Protein AF-A0A411MK39-F1 (afdb_monomer_lite)

Foldseek 3Di:
DCVVLPPVCCVVCNPDDDCVDPLVVLLPPADPQLLVQLVVVCVVVVVVPVDDDDSNVSNVSSLDDPQDDDLVVLLVCLLVVHDSDVLSVLLSVLLPSVCSPVDDPPPPVSSVSSSVSSVQLSVCSSVVHDSPDNDPPDPPDCVPPDPVVVVVVVVVVVVVVVCVVVVQDPDPVVNVVVVCVVVVHDDDD

Organism: NCBI:txid2518644

Radius of gyration: 29.55 Å; chains: 1; bounding box: 82×46×66 Å

Sequence (189 aa):
MAEMYGHRWTSNFGASADQDHAWAKILGGLTGQQLANGLQVLIDRAIEFEWPPVANVFRGLCLHVPGMPPPDQAWIEALTGKYSHEAVRVAAEATGTYELRSAKTTSKVLRQQFERNYAIVMRRAQNAQPLDGKIPTGIGHDSQKPALELAMEYAEWRQGQVMTAQNIPTDPKAARALLLAKMGIRRPA

pLDDT: mean 81.96, std 8.6, range [51.75, 92.38]

Secondary structure (DSSP, 8-state):
-HHHHTHHHHHHH-SS--TTSHHHHHHTT--HHHHHHHHHHHHHTTTT-SSPPPHHHHHHHHTPPTTPPPHHHHHHHHHHT--SSHHHHHHHHHH-HHHHHHS-TT-HHHHHHHHHHHHHHHHHHHTT--TTSPP--PPPPGGGS-HHHHHHHHHHHHHHHHHHHTT--SSHHHHHHHHHHHTT-----

Structure (mmCIF, N/CA/C/O backbone):
data_AF-A0A411MK39-F1
#
_entry.id   AF-A0A411MK39-F1
#
loop_
_atom_site.group_PDB
_atom_site.id
_atom_site.type_symbol
_atom_site.label_atom_id
_atom_site.label_alt_id
_atom_site.label_comp_id
_atom_site.label_asym_id
_atom_site.label_entity_id
_atom_site.label_seq_id
_atom_site.pdbx_PDB_ins_code
_atom_site.Cartn_x
_atom_site.Cartn_y
_atom_site.Cartn_z
_atom_site.occupancy
_atom_site.B_iso_or_equiv
_atom_site.auth_seq_id
_atom_site.auth_comp_id
_atom_site.auth_asym_id
_atom_site.auth_atom_id
_atom_site.pdbx_PDB_model_num
ATOM 1 N N . MET A 1 1 ? 10.375 -9.609 -24.988 1.00 70.88 1 MET A N 1
ATOM 2 C CA . MET A 1 1 ? 11.614 -10.246 -24.478 1.00 70.88 1 MET A CA 1
ATOM 3 C C . MET A 1 1 ? 12.351 -11.024 -25.562 1.00 70.88 1 MET A C 1
ATOM 5 O O . MET A 1 1 ? 13.476 -10.649 -25.850 1.00 70.88 1 MET A O 1
ATOM 9 N N . ALA A 1 2 ? 11.747 -12.030 -26.212 1.00 74.44 2 ALA A N 1
ATOM 10 C CA . ALA A 1 2 ? 12.400 -12.751 -27.319 1.00 74.44 2 ALA A CA 1
ATOM 11 C C . ALA A 1 2 ? 12.763 -11.833 -28.504 1.00 74.44 2 ALA A C 1
ATOM 13 O O . ALA A 1 2 ? 13.874 -11.907 -29.006 1.00 74.44 2 ALA A O 1
ATOM 14 N N . GLU A 1 3 ? 11.888 -10.895 -28.878 1.00 74.50 3 GLU A N 1
ATOM 15 C CA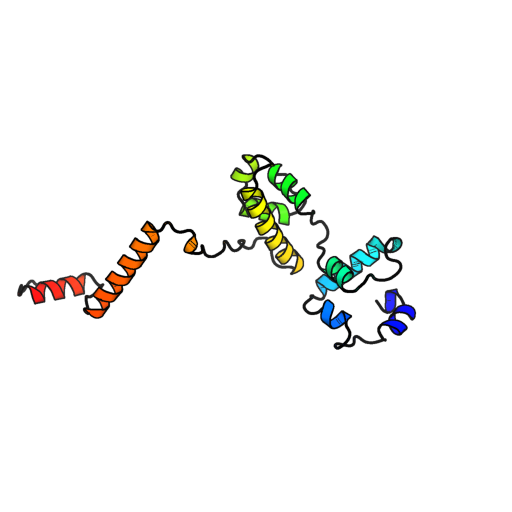 . GLU A 1 3 ? 12.206 -9.865 -29.887 1.00 74.50 3 GLU A CA 1
ATOM 16 C C . GLU A 1 3 ? 13.293 -8.878 -29.427 1.00 74.50 3 GLU A C 1
ATOM 18 O O . GLU A 1 3 ? 14.027 -8.341 -30.245 1.00 74.50 3 GLU A O 1
ATOM 23 N N . MET A 1 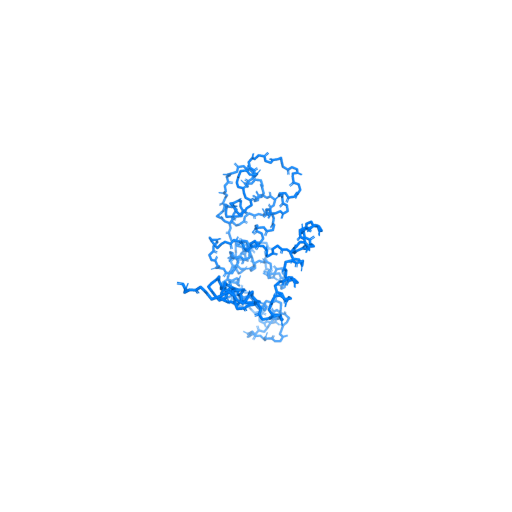4 ? 13.419 -8.656 -28.115 1.00 70.81 4 M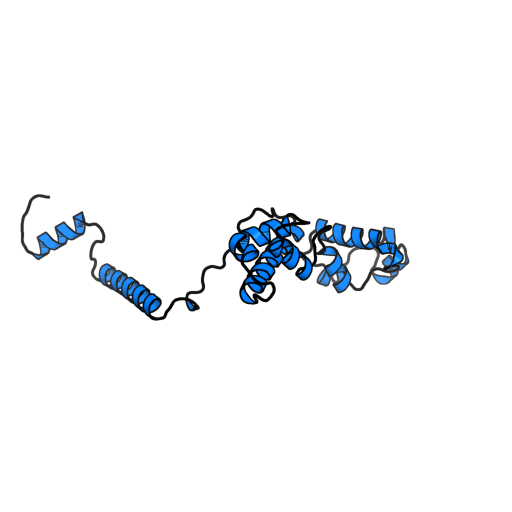ET A N 1
ATOM 24 C CA . MET A 1 4 ? 14.313 -7.648 -27.533 1.00 70.81 4 MET A CA 1
ATOM 25 C C . MET A 1 4 ? 15.740 -8.180 -27.328 1.00 70.81 4 MET A C 1
ATOM 27 O O . MET A 1 4 ? 16.706 -7.440 -27.459 1.00 70.81 4 MET A O 1
ATOM 31 N N . TYR A 1 5 ? 15.872 -9.474 -27.026 1.00 78.12 5 TYR A N 1
ATOM 32 C CA . TYR A 1 5 ? 17.141 -10.131 -26.685 1.00 78.12 5 TYR A CA 1
ATOM 33 C C . TYR A 1 5 ? 17.505 -11.288 -27.639 1.00 78.12 5 TYR A C 1
ATOM 35 O O . TYR A 1 5 ? 18.543 -11.937 -27.474 1.00 78.12 5 TYR A O 1
ATOM 43 N N . GLY A 1 6 ? 16.655 -11.565 -28.632 1.00 82.38 6 GLY A N 1
ATOM 44 C CA . GLY A 1 6 ? 16.881 -12.531 -29.704 1.00 82.38 6 GLY A CA 1
ATOM 45 C C . GLY A 1 6 ? 17.173 -13.953 -29.220 1.00 82.38 6 GLY A C 1
ATOM 46 O O . GLY A 1 6 ? 16.614 -14.444 -28.234 1.00 82.38 6 GLY A O 1
ATOM 47 N N . HIS A 1 7 ? 18.103 -14.611 -29.916 1.00 80.12 7 HIS A N 1
ATOM 48 C CA . HIS A 1 7 ? 18.484 -16.001 -29.655 1.00 80.12 7 HIS A CA 1
ATOM 49 C C . HIS A 1 7 ? 19.004 -16.244 -28.233 1.00 80.12 7 HIS A C 1
ATOM 51 O O . HIS A 1 7 ? 18.774 -17.312 -27.668 1.00 80.12 7 HIS A O 1
ATOM 57 N N . ARG A 1 8 ? 19.657 -15.252 -27.610 1.00 80.56 8 ARG A N 1
ATOM 58 C CA . ARG A 1 8 ? 20.173 -15.373 -26.237 1.00 80.56 8 ARG A CA 1
ATOM 59 C C . ARG A 1 8 ? 19.040 -15.594 -25.230 1.00 80.56 8 ARG A C 1
ATOM 61 O O . ARG A 1 8 ? 19.231 -16.292 -24.236 1.00 80.56 8 ARG A O 1
ATOM 68 N N . TRP A 1 9 ? 17.860 -15.024 -25.480 1.00 80.25 9 TRP A N 1
ATOM 69 C CA . TRP A 1 9 ? 16.675 -15.239 -24.647 1.00 80.25 9 TRP A CA 1
ATOM 70 C C . TRP A 1 9 ? 16.054 -16.607 -24.895 1.00 80.25 9 TRP A C 1
ATOM 72 O O . TRP A 1 9 ? 15.835 -17.356 -23.945 1.00 80.25 9 TRP A O 1
ATOM 82 N N . THR A 1 10 ? 15.828 -16.964 -26.161 1.00 81.88 10 THR A N 1
ATOM 83 C CA . THR A 1 10 ? 15.184 -18.239 -26.504 1.00 81.88 10 THR A CA 1
ATOM 84 C C . THR A 1 10 ? 16.010 -19.452 -26.079 1.00 81.88 10 THR A C 1
ATOM 86 O O . THR A 1 10 ? 15.431 -20.468 -25.717 1.00 81.88 10 THR A O 1
ATOM 89 N N . SER A 1 11 ? 17.343 -19.348 -26.053 1.00 81.31 11 SER A N 1
ATOM 90 C CA . SER A 1 11 ? 18.218 -20.425 -25.566 1.00 81.31 11 SER A CA 1
ATOM 91 C C . SER A 1 11 ? 18.170 -20.620 -24.047 1.00 81.31 11 SER A C 1
ATOM 93 O O . SER A 1 11 ? 18.377 -21.734 -23.582 1.00 81.31 11 SER A O 1
ATOM 95 N N . ASN A 1 12 ? 17.904 -19.564 -23.270 1.00 77.44 12 ASN A N 1
ATOM 96 C CA . ASN A 1 12 ? 17.862 -19.638 -21.803 1.00 77.44 12 ASN A CA 1
ATOM 97 C C . ASN A 1 12 ? 16.457 -19.922 -21.253 1.00 77.44 12 ASN A C 1
ATOM 99 O O . ASN A 1 12 ? 16.330 -20.542 -20.202 1.00 77.44 12 ASN A O 1
ATOM 103 N N . PHE A 1 13 ? 15.415 -19.444 -21.937 1.00 74.38 13 PHE A N 1
ATOM 104 C CA . PHE A 1 13 ? 14.035 -19.463 -21.435 1.00 74.38 13 PHE A CA 1
ATOM 105 C C . PHE A 1 13 ? 13.041 -20.164 -22.368 1.00 74.38 13 PHE A C 1
ATOM 107 O O . PHE A 1 13 ? 11.868 -20.280 -22.025 1.00 74.38 13 PHE A O 1
ATOM 114 N N . GLY A 1 14 ? 13.485 -20.622 -23.541 1.00 75.19 14 GLY A N 1
ATOM 115 C CA . GLY A 1 14 ? 12.622 -21.203 -24.567 1.00 75.19 14 GLY A CA 1
ATOM 116 C C . GLY A 1 14 ? 11.973 -20.165 -25.491 1.00 75.19 14 GLY A C 1
ATOM 117 O O . GLY A 1 14 ? 12.036 -18.953 -25.275 1.00 75.19 14 GLY A O 1
ATOM 118 N N . ALA A 1 15 ? 11.363 -20.658 -26.572 1.00 70.44 15 ALA A N 1
ATOM 119 C CA . ALA A 1 15 ? 10.686 -19.831 -27.576 1.00 70.44 15 ALA A CA 1
ATOM 120 C C . ALA A 1 15 ? 9.241 -19.460 -27.191 1.00 70.44 15 ALA A C 1
ATOM 122 O O . ALA A 1 15 ? 8.721 -18.449 -27.657 1.00 70.44 15 ALA A O 1
ATOM 123 N N . SER A 1 16 ? 8.601 -20.253 -26.329 1.00 70.62 16 SER A N 1
ATOM 124 C CA . SER A 1 16 ? 7.230 -20.052 -25.853 1.00 70.62 16 SER A CA 1
ATOM 125 C C . SER A 1 16 ? 7.187 -19.950 -24.332 1.00 70.62 16 SER A C 1
ATOM 127 O O . SER A 1 16 ? 8.020 -20.536 -23.645 1.00 70.62 16 SER A O 1
ATOM 129 N N . ALA A 1 17 ? 6.198 -19.228 -23.803 1.00 67.81 17 ALA A N 1
ATOM 130 C CA . ALA A 1 17 ? 5.994 -19.117 -22.365 1.00 67.81 17 ALA A CA 1
ATOM 131 C C . ALA A 1 17 ? 5.606 -20.480 -21.767 1.00 67.81 17 ALA A C 1
ATOM 133 O O . ALA A 1 17 ? 4.510 -20.979 -22.013 1.00 67.81 17 ALA A O 1
ATOM 134 N N . ASP A 1 18 ? 6.508 -21.061 -20.984 1.00 75.06 18 ASP A N 1
ATOM 135 C CA . ASP A 1 18 ? 6.252 -22.254 -20.182 1.00 75.06 18 ASP A CA 1
ATOM 136 C C . ASP A 1 18 ? 5.679 -21.846 -18.811 1.00 75.06 18 ASP A C 1
ATOM 138 O O . ASP A 1 18 ? 6.273 -21.034 -18.093 1.00 75.06 18 ASP A O 1
ATOM 142 N N . GLN A 1 19 ? 4.505 -22.382 -18.459 1.00 71.25 19 GLN A N 1
ATOM 143 C CA . GLN A 1 19 ? 3.817 -22.070 -17.201 1.00 71.25 19 GLN A CA 1
ATOM 144 C C . GLN A 1 19 ? 4.480 -22.718 -15.978 1.00 71.25 19 GLN A C 1
ATOM 146 O O . GLN A 1 19 ? 4.323 -22.211 -14.866 1.00 71.25 19 GLN A O 1
ATOM 151 N N . ASP A 1 20 ? 5.266 -23.779 -16.169 1.00 73.81 20 ASP A N 1
ATOM 152 C CA . ASP A 1 20 ? 5.991 -24.447 -15.084 1.00 73.81 20 ASP A CA 1
ATOM 153 C C . ASP A 1 20 ? 7.347 -23.792 -14.783 1.00 73.81 20 ASP A C 1
ATOM 155 O O . ASP A 1 20 ? 7.970 -24.054 -13.743 1.00 73.81 20 ASP A O 1
ATOM 159 N N . HIS A 1 21 ? 7.772 -22.869 -15.647 1.00 80.00 21 HIS A N 1
ATOM 160 C CA . HIS A 1 21 ? 9.027 -22.149 -15.527 1.00 80.00 21 HIS A CA 1
ATOM 161 C C . HIS A 1 21 ? 9.047 -21.206 -14.309 1.00 80.00 21 HIS A C 1
ATOM 163 O O . HIS A 1 21 ? 8.049 -20.582 -13.936 1.00 80.00 21 HIS A O 1
ATOM 169 N N . ALA A 1 22 ? 10.223 -21.027 -13.696 1.00 81.50 22 ALA A N 1
ATOM 170 C CA . ALA A 1 22 ? 10.389 -20.212 -12.486 1.00 81.50 22 ALA A CA 1
ATOM 171 C C . ALA A 1 22 ? 9.875 -18.767 -12.651 1.00 81.50 22 ALA A C 1
ATOM 173 O O . ALA A 1 22 ? 9.297 -18.197 -11.726 1.00 81.50 22 ALA A O 1
ATOM 174 N N . TRP A 1 23 ? 10.028 -18.186 -13.845 1.00 83.00 23 TRP A N 1
ATOM 175 C CA . TRP A 1 23 ? 9.505 -16.853 -14.165 1.00 83.00 23 TRP A CA 1
ATOM 176 C C . TRP A 1 23 ? 7.976 -16.792 -14.168 1.00 83.00 23 TRP A C 1
ATOM 178 O O . TRP A 1 23 ? 7.429 -15.802 -13.692 1.00 83.00 23 TRP A O 1
ATOM 188 N N . ALA A 1 24 ? 7.282 -17.830 -14.643 1.00 83.56 24 ALA A N 1
ATOM 189 C CA . ALA A 1 24 ? 5.820 -17.863 -14.637 1.00 83.56 24 ALA A CA 1
ATOM 190 C C . ALA A 1 24 ? 5.276 -17.887 -13.201 1.00 83.56 24 ALA A C 1
ATOM 192 O O . ALA A 1 24 ? 4.354 -17.143 -12.873 1.00 83.56 24 ALA A O 1
ATOM 193 N N . LYS A 1 25 ? 5.926 -18.643 -12.305 1.00 84.88 25 LYS A N 1
ATOM 194 C CA . LYS A 1 25 ? 5.598 -18.650 -10.869 1.00 84.88 25 LYS A CA 1
ATOM 195 C C . LYS A 1 25 ? 5.857 -17.293 -10.213 1.00 84.88 25 LYS A C 1
ATOM 197 O O . LYS A 1 25 ? 5.028 -16.813 -9.446 1.00 84.88 25 LYS A O 1
ATOM 202 N N . ILE A 1 26 ? 6.987 -16.657 -10.528 1.00 84.69 26 ILE A N 1
ATOM 203 C CA . ILE A 1 26 ? 7.376 -15.375 -9.922 1.00 84.69 26 ILE A CA 1
ATOM 204 C C . ILE A 1 26 ? 6.539 -14.216 -10.458 1.00 84.69 26 ILE A C 1
ATOM 206 O O . ILE A 1 26 ? 6.201 -13.329 -9.687 1.00 84.69 26 ILE A O 1
ATOM 210 N N . LEU A 1 27 ? 6.185 -14.198 -11.742 1.00 85.25 27 LEU A N 1
ATOM 211 C CA . LEU A 1 27 ? 5.374 -13.142 -12.362 1.00 85.25 27 LEU A CA 1
ATOM 212 C C . LEU A 1 27 ? 3.869 -13.426 -12.305 1.00 85.25 27 LEU A C 1
ATOM 214 O O . LEU A 1 27 ? 3.069 -12.582 -12.706 1.00 85.25 27 LEU A O 1
ATOM 218 N N . GLY A 1 28 ? 3.475 -14.575 -11.753 1.00 84.25 28 GLY A N 1
ATOM 219 C CA . GLY A 1 28 ? 2.084 -14.942 -11.541 1.00 84.25 28 GLY A CA 1
ATOM 220 C C . GLY A 1 28 ? 1.292 -13.847 -10.819 1.00 84.25 28 GLY A C 1
ATOM 221 O O . GLY A 1 28 ? 1.783 -13.193 -9.887 1.00 84.25 28 GLY A O 1
ATOM 222 N N . GLY A 1 29 ? 0.062 -13.629 -11.286 1.00 82.38 29 GLY A N 1
ATOM 223 C CA . GLY A 1 29 ? -0.867 -12.637 -10.741 1.00 82.38 29 GLY A CA 1
ATOM 224 C C . GLY A 1 29 ? -0.607 -11.186 -11.160 1.00 82.38 29 GLY A C 1
ATOM 225 O O . GLY A 1 29 ? -1.345 -10.313 -10.712 1.00 82.38 29 GLY A O 1
ATOM 226 N N . LEU A 1 30 ? 0.405 -10.911 -11.992 1.00 86.00 30 LEU A N 1
ATOM 227 C CA . LEU A 1 30 ? 0.574 -9.590 -12.599 1.00 86.00 30 LEU A CA 1
ATOM 228 C C . LEU A 1 30 ? -0.377 -9.400 -13.784 1.00 86.00 30 LEU A C 1
ATOM 230 O O . LEU A 1 30 ? -0.655 -10.335 -14.536 1.00 86.00 30 LEU A O 1
ATOM 234 N N . THR A 1 31 ? -0.846 -8.171 -13.975 1.00 84.81 31 THR A N 1
ATOM 235 C CA . THR A 1 31 ? -1.642 -7.801 -15.151 1.00 84.81 31 THR A CA 1
ATOM 236 C C . THR A 1 31 ? -0.741 -7.510 -16.353 1.00 84.81 31 THR A C 1
ATOM 238 O O . THR A 1 31 ? 0.438 -7.178 -16.208 1.00 84.81 31 THR A O 1
ATOM 241 N N . GLY A 1 32 ? -1.299 -7.571 -17.568 1.00 83.12 32 GLY A N 1
ATOM 242 C CA . GLY A 1 32 ? -0.560 -7.210 -18.786 1.00 83.12 32 GLY A CA 1
ATOM 243 C C . GLY A 1 32 ? 0.001 -5.782 -18.748 1.00 83.12 32 GLY A C 1
ATOM 244 O O . GLY A 1 32 ? 1.103 -5.540 -19.229 1.00 83.12 32 GLY A O 1
ATOM 245 N N . GLN A 1 33 ? -0.706 -4.853 -18.097 1.00 81.06 33 GLN A N 1
ATOM 246 C CA . GLN A 1 33 ? -0.252 -3.473 -17.921 1.00 81.06 33 GLN A CA 1
ATOM 247 C C . GLN A 1 33 ? 0.951 -3.368 -16.972 1.00 81.06 33 GLN A C 1
ATOM 249 O O . GLN A 1 33 ? 1.886 -2.627 -17.253 1.00 81.06 33 GLN A O 1
ATOM 254 N N . GLN A 1 34 ? 0.977 -4.147 -15.887 1.00 85.00 34 GLN A N 1
ATOM 255 C CA . GLN A 1 34 ? 2.132 -4.201 -14.982 1.00 85.00 34 GLN A CA 1
ATOM 256 C C . GLN A 1 34 ? 3.368 -4.760 -15.695 1.00 85.00 34 GLN A C 1
ATOM 258 O O . GLN A 1 34 ? 4.464 -4.220 -15.565 1.00 85.00 34 GLN A O 1
ATOM 263 N N . LEU A 1 35 ? 3.193 -5.800 -16.515 1.00 86.38 35 LEU A N 1
ATOM 264 C CA . LEU A 1 35 ? 4.278 -6.322 -17.348 1.00 86.38 35 LEU A CA 1
ATOM 265 C C . LEU A 1 35 ? 4.770 -5.273 -18.355 1.00 86.38 35 LEU A C 1
ATOM 267 O O . LEU A 1 35 ? 5.978 -5.110 -18.516 1.00 86.38 35 LEU A O 1
ATOM 271 N N . ALA A 1 36 ? 3.859 -4.526 -18.985 1.00 84.19 36 ALA A N 1
ATOM 272 C CA . ALA A 1 36 ? 4.215 -3.443 -19.897 1.00 84.19 36 ALA A CA 1
ATOM 273 C C . ALA A 1 36 ? 5.023 -2.337 -19.197 1.00 84.19 36 ALA A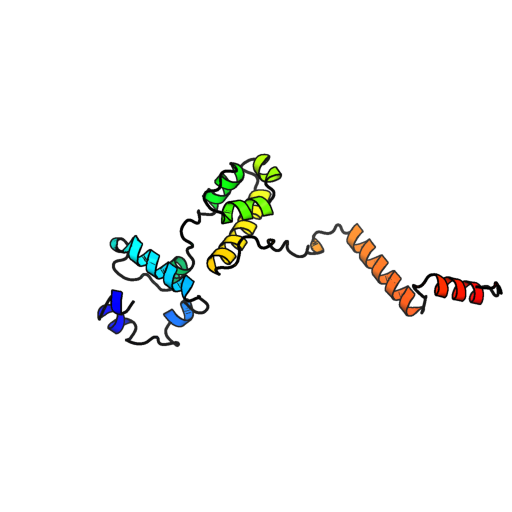 C 1
ATOM 275 O O . ALA A 1 36 ? 6.038 -1.908 -19.739 1.00 84.19 36 ALA A O 1
ATOM 276 N N . ASN A 1 37 ? 4.644 -1.936 -17.978 1.00 83.81 37 ASN A N 1
ATOM 277 C CA . ASN A 1 37 ? 5.403 -0.961 -17.187 1.00 83.81 37 ASN A CA 1
ATOM 278 C C . ASN A 1 37 ? 6.834 -1.446 -16.922 1.00 83.81 37 ASN A C 1
ATOM 280 O O . ASN A 1 37 ? 7.789 -0.705 -17.141 1.00 83.81 37 ASN A O 1
ATOM 284 N N . GLY A 1 38 ? 6.996 -2.705 -16.502 1.00 85.62 38 GLY A N 1
ATOM 285 C CA . GLY A 1 38 ? 8.317 -3.283 -16.247 1.00 85.62 38 GLY A CA 1
ATOM 286 C C . GLY A 1 38 ? 9.190 -3.337 -17.500 1.00 85.62 38 GLY A C 1
ATOM 287 O O . GLY A 1 38 ? 10.384 -3.051 -17.429 1.00 85.62 38 GLY A O 1
ATOM 288 N N . LEU A 1 39 ? 8.595 -3.654 -18.654 1.00 85.56 39 LEU A N 1
ATOM 289 C CA . LEU A 1 39 ? 9.285 -3.627 -19.945 1.00 85.56 39 LEU A CA 1
ATOM 290 C C . LEU A 1 39 ? 9.693 -2.207 -20.354 1.00 85.56 39 LEU A C 1
ATOM 292 O O . LEU A 1 39 ? 10.816 -2.027 -20.809 1.00 85.56 39 LEU A O 1
ATOM 296 N N . GLN A 1 40 ? 8.832 -1.204 -20.156 1.00 83.88 40 GLN A N 1
ATOM 297 C CA . GLN A 1 40 ? 9.179 0.196 -20.428 1.00 83.88 40 GLN A CA 1
ATOM 298 C C . GLN A 1 40 ? 10.349 0.666 -19.564 1.00 83.88 40 GLN A C 1
ATOM 300 O O . GLN A 1 40 ? 11.293 1.246 -20.083 1.00 83.88 40 GLN A O 1
ATOM 305 N N . VAL A 1 41 ? 10.375 0.308 -18.277 1.00 84.19 41 VAL A N 1
ATOM 306 C CA . VAL A 1 41 ? 11.514 0.643 -17.409 1.00 84.19 41 VAL A CA 1
ATOM 307 C C . VAL A 1 41 ? 12.817 -0.012 -17.889 1.00 84.19 41 VAL A C 1
ATOM 309 O O . VAL A 1 41 ? 13.874 0.608 -17.793 1.00 84.19 41 VAL A O 1
ATOM 312 N N . LEU A 1 42 ? 12.767 -1.238 -18.427 1.00 85.06 42 LEU A N 1
ATOM 313 C CA . LEU A 1 42 ? 13.945 -1.867 -19.040 1.00 85.06 42 LEU A CA 1
ATOM 314 C C . LEU A 1 42 ? 14.403 -1.143 -20.312 1.00 85.06 42 LEU A C 1
ATOM 316 O O . LEU A 1 42 ? 15.603 -1.082 -20.558 1.00 85.06 42 LEU A O 1
ATOM 320 N N . ILE A 1 43 ? 13.475 -0.598 -21.103 1.00 83.06 43 ILE A N 1
ATOM 321 C CA . ILE A 1 43 ? 13.793 0.210 -22.290 1.00 83.06 43 ILE A CA 1
ATOM 322 C C . ILE A 1 43 ? 14.443 1.532 -21.864 1.00 83.06 43 ILE A C 1
ATOM 324 O O . ILE A 1 43 ? 15.532 1.858 -22.333 1.00 83.06 43 ILE A O 1
ATOM 328 N N . ASP A 1 44 ? 13.824 2.256 -20.931 1.00 82.69 44 ASP A N 1
ATOM 329 C CA . ASP A 1 44 ? 14.308 3.556 -20.450 1.00 82.69 44 ASP A CA 1
ATOM 330 C C . ASP A 1 44 ? 15.686 3.446 -19.784 1.00 82.69 44 ASP A C 1
ATOM 332 O O . ASP A 1 44 ? 16.510 4.356 -19.865 1.00 82.69 44 ASP A O 1
ATOM 336 N N . ARG A 1 45 ? 15.951 2.305 -19.139 1.00 83.12 45 ARG A N 1
ATOM 337 C CA . ARG A 1 45 ? 17.220 1.990 -18.473 1.00 83.12 45 ARG A CA 1
ATOM 338 C C . ARG A 1 45 ? 18.047 0.964 -19.241 1.00 83.12 45 ARG A C 1
ATOM 340 O O . ARG A 1 45 ? 18.820 0.224 -18.635 1.00 83.12 45 ARG A O 1
ATOM 347 N N . ALA A 1 46 ? 17.927 0.925 -20.568 1.00 75.75 46 ALA A N 1
ATOM 348 C CA . ALA A 1 46 ? 18.642 -0.039 -21.407 1.00 75.75 46 ALA A CA 1
ATOM 349 C C . ALA A 1 46 ? 20.175 0.015 -21.238 1.00 75.75 46 ALA A C 1
ATOM 351 O O . ALA A 1 46 ? 20.845 -0.997 -21.416 1.00 75.75 46 ALA A O 1
ATOM 352 N N . ILE A 1 47 ? 20.729 1.171 -20.850 1.00 75.50 47 ILE A N 1
ATOM 353 C CA . ILE A 1 47 ? 22.165 1.337 -20.562 1.00 75.50 47 ILE A CA 1
ATOM 354 C C . ILE A 1 47 ? 22.568 0.616 -19.261 1.00 75.50 47 ILE A C 1
ATOM 356 O O . ILE A 1 47 ? 23.679 0.105 -19.160 1.00 75.50 47 ILE A O 1
ATOM 360 N N . GLU A 1 48 ? 21.676 0.557 -18.269 1.00 77.38 48 GLU A N 1
ATOM 361 C CA . GLU A 1 48 ? 21.920 -0.116 -16.985 1.00 77.38 48 GLU A CA 1
ATOM 362 C C . GLU A 1 48 ? 21.667 -1.629 -17.069 1.00 77.38 48 GLU A C 1
ATOM 364 O O . GLU A 1 48 ? 22.308 -2.408 -16.362 1.00 77.38 48 GLU A O 1
ATOM 369 N N . PHE A 1 49 ? 20.742 -2.057 -17.935 1.00 72.12 49 PHE A N 1
ATOM 370 C CA . PHE A 1 49 ? 20.311 -3.450 -18.059 1.00 72.12 49 PHE A CA 1
ATOM 371 C C . PHE A 1 49 ? 20.570 -4.013 -19.461 1.00 72.12 49 PHE A C 1
ATOM 373 O O . PHE A 1 49 ? 19.647 -4.205 -20.253 1.00 72.12 49 PHE A O 1
ATOM 380 N N . GLU A 1 50 ? 21.827 -4.371 -19.739 1.00 73.81 50 GLU A N 1
ATOM 381 C CA . GLU A 1 50 ? 22.208 -5.103 -20.961 1.00 73.81 50 GLU A CA 1
ATOM 382 C C . GLU A 1 50 ? 21.508 -6.479 -21.054 1.00 73.81 50 GLU A C 1
ATOM 384 O O . GLU A 1 50 ? 21.193 -6.980 -22.134 1.00 73.81 50 GLU A O 1
ATOM 389 N N . TRP A 1 51 ? 21.230 -7.092 -19.901 1.00 77.88 51 TRP A N 1
ATOM 390 C CA . TRP A 1 51 ? 20.501 -8.351 -19.765 1.00 77.88 51 TRP A CA 1
ATOM 391 C C . TRP A 1 51 ? 19.361 -8.175 -18.757 1.00 77.88 51 TRP A C 1
ATOM 393 O O . TRP A 1 51 ? 19.545 -7.469 -17.759 1.00 77.88 51 TRP A O 1
ATOM 403 N N . PRO A 1 52 ? 18.190 -8.805 -18.969 1.00 78.62 52 PRO A N 1
ATOM 404 C CA . PRO A 1 52 ? 17.084 -8.673 -18.045 1.00 78.62 52 PRO A CA 1
ATOM 405 C C . PRO A 1 52 ? 17.502 -9.174 -16.661 1.00 78.62 52 PRO A C 1
ATOM 407 O O . PRO A 1 52 ? 18.155 -10.220 -16.540 1.00 78.62 52 PRO A O 1
ATOM 410 N N . PRO A 1 53 ? 17.138 -8.433 -15.604 1.00 85.19 53 PRO A N 1
ATOM 411 C CA . PRO A 1 53 ? 17.506 -8.799 -14.254 1.00 85.19 53 PRO A CA 1
ATOM 412 C C . PRO A 1 53 ? 16.780 -10.082 -13.835 1.00 85.19 53 PRO A C 1
ATOM 414 O O . PRO A 1 53 ? 15.847 -10.558 -14.486 1.00 85.19 53 PRO A O 1
ATOM 417 N N . VAL A 1 54 ? 17.194 -10.638 -12.699 1.00 86.44 54 VAL A N 1
ATOM 418 C CA . VAL A 1 54 ? 16.519 -11.782 -12.076 1.00 86.44 54 VAL A CA 1
ATOM 419 C C . VAL A 1 54 ? 15.015 -11.516 -11.887 1.00 86.44 54 VAL A C 1
ATOM 421 O O . VAL A 1 54 ? 14.591 -10.385 -11.639 1.00 86.44 54 VAL A O 1
ATOM 424 N N . ALA A 1 55 ? 14.192 -12.562 -11.999 1.00 85.00 55 ALA A N 1
ATOM 425 C CA . ALA A 1 55 ? 12.732 -12.443 -12.098 1.00 85.00 55 ALA A CA 1
ATOM 426 C C . ALA A 1 55 ? 12.072 -11.650 -10.951 1.00 85.00 55 ALA A C 1
ATOM 428 O O . ALA A 1 55 ? 11.091 -10.943 -11.166 1.00 85.00 55 ALA A O 1
ATOM 429 N N . ASN A 1 56 ? 12.605 -11.742 -9.730 1.00 85.81 56 ASN A N 1
ATOM 430 C CA . ASN A 1 56 ? 12.136 -10.985 -8.564 1.00 85.81 56 ASN A CA 1
ATOM 431 C C . ASN A 1 56 ? 12.411 -9.478 -8.693 1.00 85.81 56 ASN A C 1
ATOM 433 O O . ASN A 1 56 ? 11.555 -8.667 -8.343 1.00 85.81 56 ASN A O 1
ATOM 437 N N . VAL A 1 57 ? 13.574 -9.104 -9.226 1.00 87.38 57 VAL A N 1
ATOM 438 C CA . VAL A 1 57 ? 13.912 -7.704 -9.508 1.00 87.38 57 VAL A CA 1
ATOM 439 C C . VAL A 1 57 ? 13.032 -7.185 -10.642 1.00 87.38 57 VAL A C 1
ATOM 441 O O . VAL A 1 57 ? 12.441 -6.117 -10.507 1.00 87.38 57 VAL A O 1
ATOM 444 N N . PHE A 1 58 ? 12.841 -7.974 -11.705 1.00 88.62 58 PHE A N 1
ATOM 445 C CA . PHE A 1 58 ? 11.936 -7.607 -12.797 1.00 88.62 58 PHE A CA 1
ATOM 446 C C . PHE A 1 58 ? 10.481 -7.436 -12.327 1.00 88.62 58 PHE A C 1
ATOM 448 O O . PHE A 1 58 ? 9.820 -6.472 -12.713 1.00 88.62 58 PHE A O 1
ATOM 455 N N . ARG A 1 59 ? 9.991 -8.297 -11.423 1.00 87.81 59 ARG A N 1
ATOM 456 C CA . ARG A 1 59 ? 8.676 -8.120 -10.781 1.00 87.81 59 ARG A CA 1
ATOM 457 C C . ARG A 1 59 ? 8.569 -6.771 -10.065 1.00 87.81 59 ARG A C 1
ATOM 459 O O . ARG A 1 59 ? 7.525 -6.132 -10.141 1.00 87.81 59 ARG A O 1
ATOM 466 N N . GLY A 1 60 ? 9.634 -6.332 -9.395 1.00 86.12 60 GLY A N 1
ATOM 467 C CA . GLY A 1 60 ? 9.698 -5.008 -8.773 1.00 86.12 60 GLY A CA 1
ATOM 468 C C . GLY A 1 60 ? 9.531 -3.873 -9.787 1.00 86.12 60 GLY A C 1
ATOM 469 O O . GLY A 1 60 ? 8.765 -2.946 -9.536 1.00 86.12 60 GLY A O 1
ATOM 470 N N . LEU A 1 61 ? 10.170 -3.988 -10.956 1.00 85.69 61 LEU A N 1
ATOM 471 C CA . LEU A 1 61 ? 10.021 -3.023 -12.053 1.00 85.69 61 LEU A CA 1
ATOM 472 C C . LEU A 1 61 ? 8.593 -3.011 -12.616 1.00 85.69 61 LEU A C 1
ATOM 474 O O . LEU A 1 61 ? 8.054 -1.946 -12.891 1.00 85.69 61 LEU A O 1
ATOM 478 N N . CYS A 1 62 ? 7.948 -4.175 -12.723 1.00 87.38 62 CYS A N 1
ATOM 479 C CA . CYS A 1 62 ? 6.561 -4.286 -13.194 1.00 87.38 62 CYS A CA 1
ATOM 480 C C . CYS A 1 62 ? 5.550 -3.584 -12.272 1.00 87.38 62 CYS A C 1
ATOM 482 O O . CYS A 1 62 ? 4.504 -3.113 -12.712 1.00 87.38 62 CYS A O 1
ATOM 484 N N . LEU A 1 63 ? 5.854 -3.524 -10.975 1.00 84.06 63 LEU A N 1
ATOM 485 C CA . LEU A 1 63 ? 5.029 -2.855 -9.970 1.00 84.06 63 LEU A CA 1
ATOM 486 C C . LEU A 1 63 ? 5.370 -1.365 -9.822 1.00 84.06 63 LEU A C 1
ATOM 488 O O . LEU A 1 63 ? 4.753 -0.670 -9.012 1.00 84.06 63 LEU A O 1
ATOM 492 N N . HIS A 1 64 ? 6.340 -0.847 -10.573 1.00 81.56 64 HIS A N 1
ATOM 493 C CA . HIS A 1 64 ? 6.624 0.578 -10.576 1.00 81.56 64 HIS A CA 1
ATOM 494 C C . HIS A 1 64 ? 5.523 1.334 -11.331 1.00 81.56 64 HIS A C 1
ATOM 496 O O . HIS A 1 64 ? 5.116 0.947 -12.427 1.00 81.56 64 HIS A O 1
ATOM 502 N N . VAL A 1 65 ? 5.036 2.421 -10.730 1.00 77.62 65 VAL A N 1
ATOM 503 C CA . VAL A 1 65 ? 4.108 3.354 -11.375 1.00 77.62 65 VAL A CA 1
ATOM 504 C C . VAL A 1 65 ? 4.914 4.594 -11.761 1.00 77.62 65 VAL A C 1
ATOM 506 O O . VAL A 1 65 ? 5.476 5.230 -10.863 1.00 77.62 65 VAL A O 1
ATOM 509 N N . PRO A 1 66 ? 5.000 4.940 -13.058 1.00 74.31 66 PRO A N 1
ATOM 510 C CA . PRO A 1 66 ? 5.732 6.118 -13.506 1.00 74.31 66 PRO A CA 1
ATOM 511 C C . PRO A 1 66 ? 5.278 7.388 -12.777 1.00 74.31 66 PRO A C 1
ATOM 513 O O . PRO A 1 66 ? 4.083 7.616 -12.604 1.00 74.31 66 PRO A O 1
ATOM 516 N N . GLY A 1 67 ? 6.233 8.215 -12.344 1.00 78.62 67 GLY A N 1
ATOM 517 C CA . GLY A 1 67 ? 5.954 9.490 -11.670 1.00 78.62 67 GLY A CA 1
ATOM 518 C C . GLY A 1 67 ? 5.555 9.382 -10.194 1.00 78.62 67 GLY A C 1
ATOM 519 O O . GLY A 1 67 ? 5.311 10.406 -9.561 1.00 78.62 67 GLY A O 1
ATOM 520 N N . MET A 1 68 ? 5.509 8.176 -9.620 1.00 83.88 68 MET A N 1
ATOM 521 C CA . MET A 1 68 ? 5.204 7.992 -8.203 1.00 83.88 68 MET A CA 1
ATOM 522 C C . MET A 1 68 ? 6.459 8.192 -7.331 1.00 83.88 68 MET A C 1
ATOM 524 O O . MET A 1 68 ? 7.440 7.463 -7.509 1.00 83.88 68 MET A O 1
ATOM 528 N N . PRO A 1 69 ? 6.449 9.133 -6.366 1.00 87.88 69 PRO A N 1
ATOM 529 C CA . PRO A 1 69 ? 7.607 9.379 -5.511 1.00 87.88 69 PRO A CA 1
ATOM 530 C C . PRO A 1 69 ? 7.829 8.255 -4.480 1.00 87.88 69 PRO A C 1
ATOM 532 O O . PRO A 1 69 ? 6.888 7.550 -4.095 1.00 87.88 69 PRO A O 1
ATOM 535 N N . PRO A 1 70 ? 9.064 8.078 -3.977 1.00 87.25 70 PRO A N 1
ATOM 536 C CA . PRO A 1 70 ? 9.332 7.163 -2.872 1.00 87.25 70 PRO A CA 1
ATOM 537 C C . PRO A 1 70 ? 8.632 7.627 -1.576 1.00 87.25 70 PRO A C 1
ATOM 539 O O . PRO A 1 70 ? 8.383 8.824 -1.418 1.00 87.25 70 PRO A O 1
ATOM 542 N N . PRO A 1 71 ? 8.339 6.719 -0.620 1.00 87.75 71 PRO A N 1
ATOM 543 C CA . PRO A 1 71 ? 7.566 7.043 0.586 1.00 87.75 71 PRO A CA 1
ATOM 544 C C . PRO A 1 71 ? 8.126 8.210 1.411 1.00 87.75 71 PRO A C 1
ATOM 546 O O . PRO A 1 71 ? 7.358 9.045 1.883 1.00 87.75 71 PRO A O 1
ATOM 549 N N . ASP A 1 72 ? 9.452 8.308 1.542 1.00 88.75 72 ASP A N 1
ATOM 550 C CA . ASP A 1 72 ? 10.096 9.398 2.285 1.00 88.75 72 ASP A CA 1
ATOM 551 C C . ASP A 1 72 ? 9.889 10.761 1.612 1.00 88.75 72 ASP A C 1
ATOM 553 O O . ASP A 1 72 ? 9.610 11.753 2.284 1.00 88.75 72 ASP A O 1
ATOM 557 N N . GLN A 1 73 ? 9.970 10.814 0.280 1.00 89.38 73 GLN A N 1
ATOM 558 C CA . GLN A 1 73 ? 9.701 12.039 -0.469 1.00 89.38 73 GLN A CA 1
ATOM 559 C C . GLN A 1 73 ? 8.209 12.389 -0.424 1.00 89.38 73 GLN A C 1
ATOM 561 O O . GLN A 1 73 ? 7.860 13.540 -0.168 1.00 89.38 73 GLN A O 1
ATOM 566 N N . ALA A 1 74 ? 7.330 11.397 -0.593 1.00 91.50 74 ALA A N 1
ATOM 567 C CA . ALA A 1 74 ? 5.884 11.572 -0.492 1.00 91.50 74 ALA A CA 1
ATOM 568 C C . ALA A 1 74 ? 5.469 12.134 0.881 1.00 91.50 74 ALA A C 1
ATOM 570 O O . ALA A 1 74 ? 4.585 12.983 0.959 1.00 91.50 74 ALA A O 1
ATOM 571 N N . TRP A 1 75 ? 6.136 11.707 1.959 1.00 90.62 75 TRP A N 1
ATOM 572 C CA . TRP A 1 75 ? 5.916 12.232 3.309 1.00 90.62 75 TRP A CA 1
ATOM 573 C C . TRP A 1 75 ? 6.277 13.718 3.421 1.00 90.62 75 TRP A C 1
ATOM 575 O O . TRP A 1 75 ? 5.499 14.509 3.954 1.00 90.62 75 TRP A O 1
ATOM 585 N N . ILE A 1 76 ? 7.428 14.123 2.883 1.00 90.31 76 ILE A N 1
ATOM 586 C CA . ILE A 1 76 ? 7.858 15.530 2.884 1.00 90.31 76 ILE A CA 1
ATOM 587 C C . ILE A 1 76 ? 6.890 16.393 2.060 1.00 90.31 76 ILE A C 1
ATOM 589 O O . ILE A 1 76 ? 6.494 17.478 2.495 1.00 90.31 76 ILE A O 1
ATOM 593 N N . GLU A 1 77 ? 6.472 15.906 0.893 1.00 91.19 77 GLU A N 1
ATOM 594 C CA . GLU A 1 77 ? 5.477 16.560 0.036 1.00 91.19 77 GLU A CA 1
ATOM 595 C C . GLU A 1 77 ? 4.128 16.727 0.747 1.00 91.19 77 GLU A C 1
ATOM 597 O O . GLU A 1 77 ? 3.528 17.804 0.688 1.00 91.19 77 GLU A O 1
ATOM 602 N N . ALA A 1 78 ? 3.696 15.704 1.491 1.00 90.75 78 ALA A N 1
ATOM 603 C CA . ALA A 1 78 ? 2.475 15.735 2.288 1.00 90.75 78 ALA A CA 1
ATOM 604 C C . ALA A 1 78 ? 2.525 16.766 3.424 1.00 90.75 78 ALA A C 1
ATOM 606 O O . ALA A 1 78 ? 1.555 17.497 3.621 1.00 90.75 78 ALA A O 1
ATOM 607 N N . LEU A 1 79 ? 3.658 16.885 4.124 1.00 89.12 79 LEU A N 1
ATOM 608 C CA . LEU A 1 79 ? 3.867 17.920 5.146 1.00 89.12 79 LEU A CA 1
ATOM 609 C C . LEU A 1 79 ? 3.883 19.333 4.543 1.00 89.12 79 LEU A C 1
ATOM 611 O O . LEU A 1 79 ? 3.358 20.277 5.130 1.00 89.12 79 LEU A O 1
ATOM 615 N N . THR A 1 80 ? 4.476 19.477 3.357 1.00 87.94 80 THR A N 1
ATOM 616 C CA . THR A 1 80 ? 4.615 20.770 2.668 1.00 87.94 80 THR A CA 1
ATOM 617 C C . THR A 1 80 ? 3.313 21.199 1.976 1.00 87.94 80 THR A C 1
ATOM 619 O O . THR A 1 80 ? 3.131 22.376 1.666 1.00 87.94 80 THR A O 1
ATOM 622 N N . GLY A 1 81 ? 2.403 20.256 1.712 1.00 86.38 81 GLY A N 1
ATOM 623 C CA . GLY A 1 81 ? 1.165 20.485 0.964 1.00 86.38 81 GLY A CA 1
ATOM 624 C C . GLY A 1 81 ? 1.385 20.728 -0.534 1.00 86.38 81 GLY A C 1
ATOM 625 O O . GLY A 1 81 ? 0.513 21.289 -1.197 1.00 86.38 81 GLY A O 1
ATOM 626 N N . LYS A 1 82 ? 2.551 20.344 -1.070 1.00 89.19 82 LYS A N 1
ATOM 627 C CA . LYS A 1 82 ? 2.891 20.433 -2.497 1.00 89.19 82 LYS A CA 1
ATOM 628 C C . LYS A 1 82 ? 3.051 19.022 -3.040 1.00 89.19 82 LYS A C 1
ATOM 630 O O . LYS A 1 82 ? 4.025 18.358 -2.711 1.00 89.19 82 LYS A O 1
ATOM 635 N N . TYR A 1 83 ? 2.099 18.584 -3.854 1.00 89.81 83 TYR A N 1
ATOM 636 C CA . TYR A 1 83 ? 2.029 17.204 -4.326 1.00 89.81 83 TYR A CA 1
ATOM 637 C C . TYR A 1 83 ? 2.595 17.081 -5.742 1.00 89.81 83 TYR A C 1
ATOM 639 O O . TYR A 1 83 ? 2.105 17.745 -6.654 1.00 89.81 83 TYR A O 1
ATOM 647 N N . SER A 1 84 ? 3.595 16.219 -5.932 1.00 87.38 84 SER A N 1
ATOM 648 C CA . SER A 1 84 ? 4.117 15.873 -7.263 1.00 87.38 84 SER A CA 1
ATOM 649 C C . SER A 1 84 ? 3.204 14.906 -8.020 1.00 87.38 84 SER A C 1
ATOM 651 O O . SER A 1 84 ? 3.156 14.926 -9.247 1.00 87.38 84 SER A O 1
ATOM 653 N N . HIS A 1 85 ? 2.455 14.078 -7.288 1.00 87.25 85 HIS A N 1
ATOM 654 C CA . HIS A 1 85 ? 1.599 13.038 -7.844 1.00 87.25 85 HIS A CA 1
ATOM 655 C C . HIS A 1 85 ? 0.251 12.991 -7.114 1.00 87.25 85 HIS A C 1
ATOM 657 O O . HIS A 1 85 ? 0.180 13.166 -5.894 1.00 87.25 85 HIS A O 1
ATOM 663 N N . GLU A 1 86 ? -0.828 12.690 -7.843 1.00 86.31 86 GLU A N 1
ATOM 664 C CA . GLU A 1 86 ? -2.186 12.622 -7.283 1.00 86.31 86 GLU A CA 1
ATOM 665 C C . GLU A 1 86 ? -2.291 11.615 -6.128 1.00 86.31 86 GLU A C 1
ATOM 667 O O . GLU A 1 86 ? -2.953 11.873 -5.127 1.00 86.31 86 GLU A O 1
ATOM 672 N N . ALA A 1 87 ? -1.561 10.504 -6.218 1.00 87.56 87 ALA A N 1
ATOM 673 C CA . ALA A 1 87 ? -1.476 9.518 -5.142 1.00 87.56 87 ALA A CA 1
ATOM 674 C C . ALA A 1 87 ? -1.021 10.108 -3.792 1.00 87.56 87 ALA A C 1
ATOM 676 O O . ALA A 1 87 ? -1.522 9.695 -2.747 1.00 87.56 87 ALA A O 1
ATOM 677 N N . VAL A 1 88 ? -0.096 11.077 -3.807 1.00 90.19 88 VAL A N 1
ATOM 678 C CA . VAL A 1 88 ? 0.378 11.751 -2.587 1.00 90.19 88 VAL A CA 1
ATOM 679 C C . VAL A 1 88 ? -0.726 12.638 -2.021 1.00 90.19 88 VAL A C 1
ATOM 681 O O . VAL A 1 88 ? -0.975 12.603 -0.818 1.00 90.19 88 VAL A O 1
ATOM 684 N N . ARG A 1 89 ? -1.439 13.370 -2.889 1.00 90.00 89 ARG A N 1
ATOM 685 C CA . ARG A 1 89 ? -2.591 14.195 -2.500 1.00 90.00 89 ARG A CA 1
ATOM 686 C C . ARG A 1 89 ? -3.675 13.353 -1.829 1.00 90.00 89 ARG A C 1
ATOM 688 O O . ARG A 1 89 ? -4.077 13.667 -0.716 1.00 90.00 89 ARG A O 1
ATOM 695 N N . VAL A 1 90 ? -4.094 12.260 -2.467 1.00 89.06 90 VAL A N 1
ATOM 696 C CA . VAL A 1 90 ? -5.139 11.366 -1.940 1.00 89.06 90 VAL A CA 1
ATOM 697 C C . VAL A 1 90 ? -4.715 10.747 -0.605 1.00 89.06 90 VAL A C 1
ATOM 699 O O . VAL A 1 90 ? -5.502 10.693 0.341 1.00 89.06 90 VAL A O 1
ATOM 702 N N . ALA A 1 91 ? -3.459 10.305 -0.488 1.00 89.12 91 ALA A N 1
ATOM 703 C CA . ALA A 1 91 ? -2.939 9.768 0.767 1.00 89.12 91 ALA A CA 1
ATOM 704 C C . ALA A 1 91 ? -2.895 10.831 1.881 1.00 89.12 91 ALA A C 1
ATOM 706 O O . ALA A 1 91 ? -3.210 10.526 3.035 1.00 89.12 91 ALA A O 1
ATOM 707 N N . ALA A 1 92 ? -2.545 12.076 1.549 1.00 89.75 92 ALA A N 1
ATOM 708 C CA . ALA A 1 92 ? -2.541 13.193 2.489 1.00 89.75 92 ALA A CA 1
ATOM 709 C C . ALA A 1 92 ? -3.962 13.570 2.941 1.00 89.75 92 ALA A C 1
ATOM 711 O O . ALA A 1 92 ? -4.200 13.760 4.133 1.00 89.75 92 ALA A O 1
ATOM 712 N N . GLU A 1 93 ? -4.925 13.608 2.019 1.00 88.81 93 GLU A N 1
ATOM 713 C CA . GLU A 1 93 ? -6.340 13.860 2.315 1.00 88.81 93 GLU A CA 1
ATOM 714 C C . GLU A 1 93 ? -6.932 12.796 3.240 1.00 88.81 93 GLU A C 1
ATOM 716 O O . GLU A 1 93 ? -7.579 13.140 4.228 1.00 88.81 93 GLU A O 1
ATOM 721 N N . ALA A 1 94 ? -6.636 11.520 2.988 1.00 86.38 94 ALA A N 1
ATOM 722 C CA . ALA A 1 94 ? -7.088 10.417 3.831 1.00 86.38 94 ALA A CA 1
ATOM 723 C C . ALA A 1 94 ? -6.418 10.375 5.216 1.00 86.38 94 ALA A C 1
ATOM 725 O O . ALA A 1 94 ? -6.980 9.811 6.152 1.00 86.38 94 ALA A O 1
ATOM 726 N N . THR A 1 95 ? -5.216 10.941 5.348 1.00 86.88 95 THR A N 1
ATOM 727 C CA . THR A 1 95 ? -4.514 11.049 6.638 1.00 86.88 95 THR A CA 1
ATOM 728 C C . THR A 1 95 ? -4.989 12.265 7.437 1.00 86.88 95 THR A C 1
ATOM 730 O O . THR A 1 95 ? -5.022 12.216 8.658 1.00 86.88 95 THR A O 1
ATOM 733 N N . GLY A 1 96 ? -5.393 13.340 6.756 1.00 86.06 96 GLY A N 1
ATOM 734 C CA . GLY A 1 96 ? -5.846 14.587 7.365 1.00 86.06 96 GLY A CA 1
ATOM 735 C C . GLY A 1 96 ? -4.886 15.737 7.070 1.00 86.06 96 GLY A C 1
ATOM 736 O O . GLY A 1 96 ? -3.851 15.900 7.712 1.00 86.06 96 GLY A O 1
ATOM 737 N N . THR A 1 97 ? -5.257 16.602 6.122 1.00 85.44 97 THR A N 1
ATOM 738 C CA . THR A 1 97 ? -4.421 17.741 5.688 1.00 85.44 97 THR A CA 1
ATOM 739 C C . THR A 1 97 ? -4.175 18.776 6.787 1.00 85.44 97 THR A C 1
ATOM 741 O O . THR A 1 97 ? -3.163 19.476 6.770 1.00 85.44 97 THR A O 1
ATOM 744 N N . TYR A 1 98 ? -5.091 18.905 7.751 1.00 82.31 98 TYR A N 1
ATOM 745 C CA . TYR A 1 98 ? -4.895 19.773 8.911 1.00 82.31 98 TYR A CA 1
ATOM 746 C C . TYR A 1 98 ? -3.830 19.207 9.855 1.00 82.31 98 TYR A C 1
ATOM 748 O O . TYR A 1 98 ? -2.887 19.919 10.201 1.00 82.31 98 TYR A O 1
ATOM 756 N N . GLU A 1 99 ? -3.933 17.918 10.197 1.00 83.06 99 GLU A N 1
ATOM 757 C CA . GLU A 1 99 ? -2.959 17.252 11.062 1.00 83.06 99 GLU A CA 1
ATOM 758 C C . GLU A 1 99 ? -1.564 17.311 10.445 1.00 83.06 99 GLU A C 1
ATOM 760 O O . GLU A 1 99 ? -0.638 17.773 11.105 1.00 83.06 99 GLU A O 1
ATOM 765 N N . LEU A 1 100 ? -1.436 16.995 9.153 1.00 86.38 100 LEU A N 1
ATOM 766 C CA . LEU A 1 100 ? -0.167 17.050 8.420 1.00 86.38 100 LEU A CA 1
ATOM 767 C C . LEU A 1 100 ? 0.481 18.442 8.425 1.00 86.38 100 LEU A C 1
ATOM 769 O O . LEU A 1 100 ? 1.689 18.540 8.617 1.00 86.38 100 LEU A O 1
ATOM 773 N N . ARG A 1 101 ? -0.299 19.522 8.276 1.00 83.88 101 ARG A N 1
ATOM 774 C CA . ARG A 1 101 ? 0.235 20.900 8.303 1.00 83.88 101 ARG A CA 1
ATOM 775 C C . ARG A 1 101 ? 0.629 21.375 9.699 1.00 83.88 101 ARG A C 1
ATOM 777 O O . ARG A 1 101 ? 1.500 22.229 9.830 1.00 83.88 101 ARG A O 1
ATOM 784 N N . SER A 1 102 ? -0.037 20.863 10.731 1.00 81.94 102 SER A N 1
ATOM 785 C CA . SER A 1 102 ? 0.250 21.197 12.133 1.00 81.94 102 SER A CA 1
ATOM 786 C C . SER A 1 102 ? 1.339 20.312 12.755 1.00 81.94 102 SER A C 1
ATOM 788 O O . SER A 1 102 ? 1.894 20.637 13.807 1.00 81.94 102 SER A O 1
ATOM 790 N N . ALA A 1 103 ? 1.649 19.185 12.115 1.00 77.38 103 ALA A N 1
ATOM 791 C CA . ALA A 1 103 ? 2.556 18.186 12.636 1.00 77.38 103 ALA A CA 1
ATOM 792 C C . ALA A 1 103 ? 4.025 18.576 12.475 1.00 77.38 103 ALA A C 1
ATOM 794 O O . ALA A 1 103 ? 4.458 19.175 11.493 1.00 77.38 103 ALA A O 1
ATOM 795 N N . LYS A 1 104 ? 4.834 18.139 13.441 1.00 74.75 104 LYS A N 1
ATOM 796 C CA . LYS A 1 104 ? 6.291 18.123 13.300 1.00 74.75 104 LYS A CA 1
ATOM 797 C C . LYS A 1 104 ? 6.706 16.911 12.466 1.00 74.75 104 LYS A C 1
ATOM 799 O O . LYS A 1 104 ? 6.124 15.832 12.608 1.00 74.75 104 LYS A O 1
ATOM 804 N N . THR A 1 105 ? 7.786 17.049 11.701 1.00 70.50 105 THR A N 1
ATOM 805 C CA . THR A 1 105 ? 8.375 15.976 10.876 1.00 70.50 105 THR A CA 1
ATOM 806 C C . THR A 1 105 ? 8.677 14.693 11.665 1.00 70.50 105 THR A C 1
ATOM 808 O O . THR A 1 105 ? 8.665 13.602 11.105 1.00 70.50 105 THR A O 1
ATOM 811 N N . THR A 1 106 ? 8.899 14.799 12.979 1.00 75.19 106 THR A N 1
ATOM 812 C CA . THR A 1 106 ? 9.217 13.684 13.892 1.00 75.19 106 THR A CA 1
ATOM 813 C C . THR A 1 106 ? 7.987 12.903 14.390 1.00 75.19 106 THR A C 1
ATOM 815 O O . THR A 1 106 ? 8.123 11.988 15.202 1.00 75.19 106 THR A O 1
ATOM 818 N N . SER A 1 107 ? 6.769 13.251 13.964 1.00 79.12 107 SER A N 1
ATOM 819 C CA . SER A 1 107 ? 5.535 12.600 14.430 1.00 79.12 107 SER A CA 1
ATOM 820 C C . SER A 1 107 ? 5.402 11.160 13.904 1.00 79.12 107 SER A C 1
ATOM 822 O O . SER A 1 107 ? 4.865 10.894 12.832 1.00 79.12 107 SER A O 1
ATOM 824 N N . LYS A 1 108 ? 5.880 10.191 14.694 1.00 85.12 108 LYS A N 1
ATOM 825 C CA . LYS A 1 108 ? 5.923 8.770 14.308 1.00 85.12 108 LYS A CA 1
ATOM 826 C C . LYS A 1 108 ? 4.545 8.181 13.984 1.00 85.12 108 LYS A C 1
ATOM 828 O O . LYS A 1 108 ? 4.422 7.437 13.019 1.00 85.12 108 LYS A O 1
ATOM 833 N N . VAL A 1 109 ? 3.522 8.510 14.776 1.00 85.81 109 VAL A N 1
ATOM 834 C CA . VAL A 1 109 ? 2.159 7.972 14.595 1.00 85.81 109 VAL A CA 1
ATOM 835 C C . VAL A 1 109 ? 1.546 8.469 13.287 1.00 85.81 109 VAL A C 1
ATOM 837 O O . VAL A 1 109 ? 1.057 7.668 12.495 1.00 85.81 109 VAL A O 1
ATOM 840 N N . LEU A 1 110 ? 1.641 9.774 13.026 1.00 86.81 110 LEU A N 1
ATOM 841 C CA . LEU A 1 110 ? 1.095 10.380 11.815 1.00 86.81 110 LEU A CA 1
ATOM 842 C C . LEU A 1 110 ? 1.838 9.901 10.564 1.00 86.81 110 LEU A C 1
ATOM 844 O O . LEU A 1 110 ? 1.213 9.567 9.561 1.00 86.81 110 LEU A O 1
ATOM 848 N N . ARG A 1 111 ? 3.167 9.766 10.656 1.00 89.44 111 ARG A N 1
ATOM 849 C CA . ARG A 1 111 ? 3.977 9.171 9.591 1.00 89.44 111 ARG A CA 1
ATOM 850 C C . ARG A 1 111 ? 3.538 7.738 9.278 1.00 89.44 111 ARG A C 1
ATOM 852 O O . ARG A 1 111 ? 3.365 7.410 8.112 1.00 89.44 111 ARG A O 1
ATOM 859 N N . GLN A 1 112 ? 3.298 6.900 10.288 1.00 90.00 112 GLN A N 1
ATOM 860 C CA . GLN A 1 112 ? 2.824 5.524 10.076 1.00 90.00 112 GLN A CA 1
ATOM 861 C C . GLN A 1 112 ? 1.437 5.470 9.422 1.00 90.00 112 GLN A C 1
ATOM 863 O O . GLN A 1 112 ? 1.193 4.623 8.560 1.00 90.00 112 GLN A O 1
ATOM 868 N N . GLN A 1 113 ? 0.525 6.365 9.810 1.00 88.44 113 GLN A N 1
ATOM 869 C CA . GLN A 1 113 ? -0.795 6.470 9.183 1.00 88.44 113 GLN A CA 1
ATOM 870 C C . GLN A 1 113 ? -0.679 6.893 7.716 1.00 88.44 113 GLN A C 1
ATOM 872 O O . GLN A 1 113 ? -1.281 6.257 6.848 1.00 88.44 113 GLN A O 1
ATOM 877 N N . PHE A 1 114 ? 0.151 7.900 7.432 1.00 90.94 114 PHE A N 1
ATOM 878 C CA . PHE A 1 114 ? 0.430 8.337 6.070 1.00 90.94 114 PHE A CA 1
ATOM 879 C C . PHE A 1 114 ? 1.053 7.222 5.229 1.00 90.94 114 PHE A C 1
ATOM 881 O O . PHE A 1 114 ? 0.547 6.929 4.152 1.00 90.94 114 PHE A O 1
ATOM 888 N N . GLU A 1 115 ? 2.105 6.557 5.714 1.00 91.44 115 GLU A N 1
ATOM 889 C CA . GLU A 1 115 ? 2.775 5.465 4.997 1.00 91.44 115 GLU A CA 1
ATOM 890 C C . GLU A 1 115 ? 1.801 4.324 4.674 1.00 91.44 115 GLU A C 1
ATOM 892 O O . GLU A 1 115 ? 1.802 3.802 3.557 1.00 91.44 115 GLU A O 1
ATOM 897 N N . ARG A 1 116 ? 0.910 3.977 5.613 1.00 90.00 116 ARG A N 1
ATOM 898 C CA . ARG A 1 116 ? -0.157 2.998 5.376 1.00 90.00 116 ARG A CA 1
ATOM 899 C C . ARG A 1 116 ? -1.105 3.458 4.267 1.00 90.00 116 ARG A C 1
ATOM 901 O O . ARG A 1 116 ? -1.389 2.681 3.355 1.00 90.00 116 ARG A O 1
ATOM 908 N N . ASN A 1 117 ? -1.604 4.689 4.348 1.00 89.56 117 ASN A N 1
ATOM 909 C CA . ASN A 1 117 ? -2.525 5.250 3.358 1.00 89.56 117 ASN A CA 1
ATOM 910 C C . ASN A 1 117 ? -1.864 5.323 1.975 1.00 89.56 117 ASN A C 1
ATOM 912 O O . ASN A 1 117 ? -2.437 4.864 0.987 1.00 89.56 117 ASN A O 1
ATOM 916 N N . TYR A 1 118 ? -0.620 5.792 1.916 1.00 90.31 118 TYR A N 1
ATOM 917 C CA . TYR A 1 118 ? 0.175 5.869 0.699 1.00 90.31 118 TYR A CA 1
ATOM 918 C C . TYR A 1 118 ? 0.411 4.492 0.071 1.00 90.31 118 TYR A C 1
ATOM 920 O O . TYR A 1 118 ? 0.214 4.328 -1.130 1.00 90.31 118 TYR A O 1
ATOM 928 N N . ALA A 1 119 ? 0.721 3.467 0.870 1.00 88.31 119 ALA A N 1
ATOM 929 C CA . ALA A 1 119 ? 0.875 2.099 0.377 1.00 88.31 119 ALA A CA 1
ATOM 930 C C . ALA A 1 119 ? -0.424 1.530 -0.229 1.00 88.31 119 ALA A C 1
ATOM 932 O O . ALA A 1 119 ? -0.377 0.790 -1.215 1.00 88.31 119 ALA A O 1
ATOM 933 N N . ILE A 1 120 ? -1.592 1.877 0.323 1.00 87.19 120 ILE A N 1
ATOM 934 C CA . ILE A 1 120 ? -2.891 1.466 -0.234 1.00 87.19 120 ILE A CA 1
ATOM 935 C C . ILE A 1 120 ? -3.135 2.152 -1.582 1.00 87.19 120 ILE A C 1
ATOM 937 O O . ILE A 1 120 ? -3.519 1.489 -2.547 1.00 87.19 120 ILE A O 1
ATOM 941 N N . VAL A 1 121 ? -2.878 3.458 -1.668 1.00 88.31 121 VAL A N 1
ATOM 942 C CA . VAL A 1 121 ? -3.036 4.225 -2.911 1.00 88.31 121 VAL A CA 1
ATOM 943 C C . VAL A 1 121 ? -2.040 3.757 -3.976 1.00 88.31 121 VAL A C 1
ATOM 945 O O . VAL A 1 121 ? -2.421 3.592 -5.132 1.00 88.31 121 VAL A O 1
ATOM 948 N N . MET A 1 122 ? -0.804 3.430 -3.592 1.00 86.75 122 MET A N 1
ATOM 949 C CA . MET A 1 122 ? 0.197 2.830 -4.477 1.00 86.75 122 MET A CA 1
ATOM 950 C C . MET A 1 122 ? -0.292 1.507 -5.068 1.00 86.75 122 MET A C 1
ATOM 952 O O . MET A 1 122 ? -0.233 1.321 -6.281 1.00 86.75 122 MET A O 1
ATOM 956 N N . ARG A 1 123 ? -0.852 0.608 -4.248 1.00 82.88 123 ARG A N 1
ATOM 957 C CA . ARG A 1 123 ? -1.431 -0.650 -4.751 1.00 82.88 123 ARG A CA 1
ATOM 958 C C . ARG A 1 123 ? -2.607 -0.420 -5.698 1.00 82.88 123 ARG A C 1
ATOM 960 O O . ARG A 1 123 ? -2.766 -1.168 -6.658 1.00 82.88 123 ARG A O 1
ATOM 967 N N . ARG A 1 124 ? -3.432 0.600 -5.455 1.00 82.50 124 ARG A N 1
ATOM 968 C CA . ARG A 1 124 ? -4.527 0.967 -6.369 1.00 82.50 124 ARG A CA 1
ATOM 969 C C . ARG A 1 124 ? -3.995 1.472 -7.703 1.00 82.50 124 ARG A C 1
ATOM 971 O O . ARG A 1 124 ? -4.435 0.983 -8.738 1.00 82.50 124 ARG A O 1
ATOM 978 N N . ALA A 1 125 ? -2.999 2.356 -7.669 1.00 83.62 125 ALA A N 1
ATOM 979 C CA . ALA A 1 125 ? -2.329 2.857 -8.864 1.00 83.62 125 ALA A CA 1
ATOM 980 C C . ALA A 1 125 ? -1.702 1.714 -9.680 1.00 83.62 125 ALA A C 1
ATOM 982 O O . ALA A 1 125 ? -1.898 1.633 -10.888 1.00 83.62 125 ALA A O 1
ATOM 983 N N . GLN A 1 126 ? -1.028 0.774 -9.009 1.00 81.81 126 GLN A N 1
ATOM 984 C CA . GLN A 1 126 ? -0.450 -0.422 -9.634 1.00 81.81 126 GLN A CA 1
ATOM 985 C C . GLN A 1 126 ? -1.496 -1.306 -10.320 1.00 81.81 126 GLN A C 1
ATOM 987 O O . GLN A 1 126 ? -1.192 -1.952 -11.320 1.00 81.81 126 GLN A O 1
ATOM 992 N N . ASN A 1 127 ? -2.714 -1.358 -9.784 1.00 78.62 127 ASN A N 1
ATOM 993 C CA . ASN A 1 127 ? -3.812 -2.160 -10.319 1.00 78.62 127 ASN A CA 1
ATOM 994 C C . ASN A 1 127 ? -4.728 -1.370 -11.271 1.00 78.62 127 ASN A C 1
ATOM 996 O O . ASN A 1 127 ? -5.812 -1.856 -11.585 1.00 78.62 127 ASN A O 1
ATOM 1000 N N . ALA A 1 128 ? -4.323 -0.164 -11.696 1.00 71.62 128 ALA A N 1
ATOM 1001 C CA . ALA A 1 128 ? -5.127 0.751 -12.515 1.00 71.62 128 ALA A CA 1
ATOM 1002 C C . ALA A 1 128 ? -6.531 1.030 -11.934 1.00 71.62 128 ALA A C 1
ATOM 1004 O O . ALA A 1 128 ? -7.494 1.274 -12.660 1.00 71.62 128 ALA A O 1
ATOM 1005 N N . GLN A 1 129 ? -6.655 0.981 -10.607 1.00 77.06 129 GLN A N 1
ATOM 1006 C CA . GLN A 1 129 ? -7.884 1.315 -9.898 1.00 77.06 129 GLN A CA 1
ATOM 1007 C C . GLN A 1 129 ? -7.965 2.830 -9.665 1.00 77.06 129 GLN A C 1
ATOM 1009 O O . GLN A 1 129 ? -6.929 3.474 -9.476 1.00 77.06 129 GLN A O 1
ATOM 1014 N N . PRO A 1 130 ? -9.179 3.409 -9.623 1.00 76.81 130 PRO A N 1
ATOM 1015 C CA . PRO A 1 130 ? -9.351 4.829 -9.346 1.00 76.81 130 PRO A CA 1
ATOM 1016 C C . PRO A 1 130 ? -8.756 5.200 -7.982 1.00 76.81 130 PRO A C 1
ATOM 1018 O O . PRO A 1 130 ? -8.998 4.534 -6.969 1.00 76.81 130 PRO A O 1
ATOM 1021 N N . LEU A 1 131 ? -7.969 6.279 -7.966 1.00 76.94 131 LEU A N 1
ATOM 1022 C CA . LEU A 1 131 ? -7.293 6.761 -6.760 1.00 76.94 131 LEU A CA 1
ATOM 1023 C C . LEU A 1 131 ? -8.284 7.390 -5.770 1.00 76.94 131 LEU A C 1
ATOM 1025 O O . LEU A 1 131 ? -8.103 7.224 -4.569 1.00 76.94 131 LEU A O 1
ATOM 1029 N N . ASP A 1 132 ? -9.371 7.985 -6.270 1.00 66.44 132 ASP A N 1
ATOM 1030 C CA . ASP A 1 132 ? -10.435 8.671 -5.508 1.00 66.44 132 ASP A CA 1
ATOM 1031 C C . ASP A 1 132 ? -11.335 7.736 -4.665 1.00 66.44 132 ASP A C 1
ATOM 1033 O O . ASP A 1 132 ? -12.321 8.133 -4.046 1.00 66.44 132 ASP A O 1
ATOM 1037 N N . GLY A 1 133 ? -11.029 6.438 -4.610 1.00 60.97 133 GLY A N 1
ATOM 1038 C CA . GLY A 1 133 ? -11.739 5.544 -3.701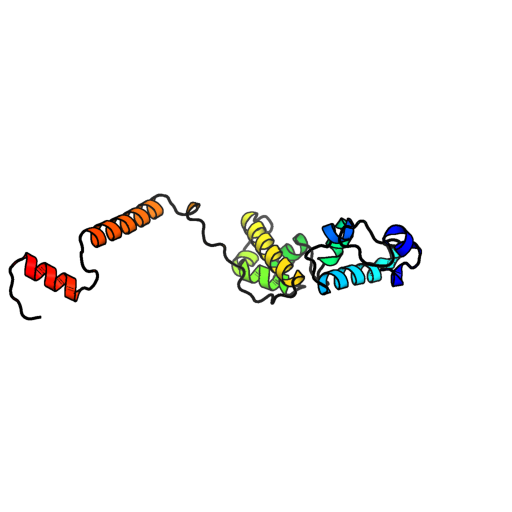 1.00 60.97 133 GLY A CA 1
ATOM 1039 C C . GLY A 1 133 ? -11.495 5.952 -2.244 1.00 60.97 133 GLY A C 1
ATOM 1040 O O . GLY A 1 133 ? -10.346 6.139 -1.842 1.00 60.97 133 GLY A O 1
ATOM 1041 N N . LYS A 1 134 ? -12.531 5.975 -1.395 1.00 62.97 134 LYS A N 1
ATOM 1042 C CA . LYS A 1 134 ? -12.337 6.056 0.066 1.00 62.97 134 LYS A CA 1
ATOM 1043 C C . LYS A 1 134 ? -11.319 4.990 0.487 1.00 62.97 134 LYS A C 1
ATOM 1045 O O . LYS A 1 134 ? -11.489 3.805 0.170 1.00 62.97 134 LYS A O 1
ATOM 1050 N N . ILE A 1 135 ? -10.207 5.397 1.101 1.00 65.00 135 ILE A N 1
ATOM 1051 C CA . ILE A 1 135 ? -9.255 4.437 1.671 1.00 65.00 135 ILE A CA 1
ATOM 1052 C C . ILE A 1 135 ? -10.023 3.685 2.762 1.00 65.00 135 ILE A C 1
ATOM 1054 O O . ILE A 1 135 ? -10.658 4.352 3.579 1.00 65.00 135 ILE A O 1
ATOM 1058 N N . PRO A 1 136 ? -10.037 2.337 2.776 1.00 57.41 136 PRO A N 1
ATOM 1059 C CA . PRO A 1 136 ? -10.747 1.600 3.803 1.00 57.41 136 PRO A CA 1
ATOM 1060 C C . PRO A 1 136 ? -10.135 1.958 5.156 1.00 57.41 136 PRO A C 1
ATOM 1062 O O . PRO A 1 136 ? -9.040 1.505 5.502 1.00 57.41 136 PRO A O 1
ATOM 1065 N N . THR A 1 137 ? -10.831 2.797 5.917 1.00 55.81 137 THR A N 1
ATOM 1066 C CA . THR A 1 137 ? -10.628 2.899 7.351 1.00 55.81 137 THR A CA 1
ATOM 1067 C C . THR A 1 137 ? -10.949 1.511 7.877 1.00 55.81 137 THR A C 1
ATOM 1069 O O . THR A 1 137 ? -12.052 1.004 7.679 1.00 55.81 137 THR A O 1
ATOM 1072 N N . GLY A 1 138 ? -9.936 0.819 8.405 1.00 55.25 138 GLY A N 1
ATOM 1073 C CA . GLY A 1 138 ? -10.141 -0.528 8.932 1.00 55.25 138 GLY A CA 1
ATOM 1074 C C . GLY A 1 138 ? -11.332 -0.504 9.885 1.00 55.25 138 GLY A C 1
ATOM 1075 O O . GLY A 1 138 ? -11.466 0.457 10.643 1.00 55.25 138 GLY A O 1
ATOM 1076 N N . ILE A 1 139 ? -12.197 -1.519 9.821 1.00 56.94 139 ILE A N 1
ATOM 1077 C CA . ILE A 1 139 ? -13.224 -1.725 10.846 1.00 56.94 139 ILE A CA 1
ATOM 1078 C C . ILE A 1 139 ? -12.476 -1.654 12.177 1.00 56.94 139 ILE A C 1
ATOM 1080 O O . ILE A 1 139 ? -11.511 -2.401 12.365 1.00 56.94 139 ILE A O 1
ATOM 1084 N N . GLY A 1 140 ? -12.822 -0.677 13.019 1.00 54.41 140 GLY A N 1
ATOM 1085 C CA . GLY A 1 140 ? -12.169 -0.500 14.309 1.00 54.41 140 GLY A CA 1
ATOM 1086 C C . GLY A 1 140 ? -12.187 -1.840 15.029 1.00 54.41 140 GLY A C 1
ATOM 1087 O O . GLY A 1 140 ? -13.243 -2.451 15.164 1.00 54.41 140 GLY A O 1
ATOM 1088 N N . HIS A 1 141 ? -11.016 -2.353 15.400 1.00 51.75 141 HIS A N 1
ATOM 1089 C CA . HIS A 1 141 ? -10.973 -3.565 16.199 1.00 51.75 141 HIS A CA 1
ATOM 1090 C C . HIS A 1 141 ? -11.428 -3.157 17.597 1.00 51.75 141 HIS A C 1
ATOM 1092 O O . HIS A 1 141 ? -10.810 -2.279 18.202 1.00 51.75 141 HIS A O 1
ATOM 1098 N N . ASP A 1 142 ? -12.459 -3.810 18.132 1.00 57.84 142 ASP A N 1
ATOM 1099 C CA . ASP A 1 142 ? -12.996 -3.568 19.482 1.00 57.84 142 ASP A CA 1
ATOM 1100 C C . ASP A 1 142 ? -11.929 -3.674 20.596 1.00 57.84 142 ASP A C 1
ATOM 1102 O O . ASP A 1 142 ? -12.165 -3.291 21.734 1.00 57.84 142 ASP A O 1
ATOM 1106 N N . SER A 1 143 ? -10.709 -4.120 20.268 1.00 60.47 143 SER A N 1
ATOM 1107 C CA . SER A 1 143 ? -9.549 -4.119 21.169 1.00 60.47 143 SER A CA 1
ATOM 1108 C C . SER A 1 143 ? -9.054 -2.719 21.529 1.00 60.47 143 SER A C 1
ATOM 1110 O O . SER A 1 143 ? -8.262 -2.586 22.458 1.00 60.47 143 SER A O 1
ATOM 1112 N N . GLN A 1 144 ? -9.484 -1.688 20.799 1.00 63.12 144 GLN A N 1
ATOM 1113 C CA . GLN A 1 144 ? -9.195 -0.291 21.121 1.00 63.12 144 GLN A CA 1
ATOM 1114 C C . GLN A 1 144 ? -10.284 0.361 21.980 1.00 63.12 144 GLN A C 1
ATOM 1116 O O . GLN A 1 144 ? -10.077 1.481 22.449 1.00 63.12 144 GLN A O 1
ATOM 1121 N N . LYS A 1 145 ? -11.423 -0.311 22.207 1.00 73.31 145 LYS A N 1
ATOM 1122 C CA . LYS A 1 145 ? -12.475 0.220 23.074 1.00 73.31 145 LYS A CA 1
ATOM 1123 C C . LYS A 1 145 ? -12.045 0.126 24.543 1.00 73.31 145 LYS A C 1
ATOM 1125 O O . LYS A 1 145 ? -11.514 -0.906 24.967 1.00 73.31 145 LYS A O 1
ATOM 1130 N N . PRO A 1 146 ? -12.264 1.177 25.348 1.00 80.62 146 PRO A N 1
ATOM 1131 C CA . PRO A 1 146 ? -12.036 1.112 26.782 1.00 80.62 146 PRO A CA 1
ATOM 1132 C C . PRO A 1 146 ? -12.918 0.025 27.417 1.00 80.62 146 PRO A C 1
ATOM 1134 O O . PRO A 1 146 ? -14.059 -0.192 27.015 1.00 80.62 146 PRO A O 1
ATOM 1137 N N . ALA A 1 147 ? -12.399 -0.648 28.448 1.00 84.69 147 ALA A N 1
ATOM 1138 C CA . ALA A 1 147 ? -13.061 -1.804 29.067 1.00 84.69 147 ALA A CA 1
ATOM 1139 C C . ALA A 1 147 ? -14.485 -1.508 29.578 1.00 84.69 147 ALA A C 1
ATOM 1141 O O . ALA A 1 147 ? -15.340 -2.390 29.561 1.00 84.69 147 ALA A O 1
ATOM 1142 N N . LEU A 1 148 ? -14.741 -0.269 30.011 1.00 89.56 148 LEU A N 1
ATOM 1143 C CA . LEU A 1 148 ? -16.066 0.182 30.435 1.00 89.56 148 LEU A CA 1
ATOM 1144 C C . LEU A 1 148 ? -17.076 0.145 29.280 1.00 89.56 148 LEU A C 1
ATOM 1146 O O . LEU A 1 148 ? -18.177 -0.363 29.452 1.00 89.56 148 LEU A O 1
ATOM 1150 N N . GLU A 1 149 ? -16.688 0.653 28.112 1.00 84.12 149 GLU A N 1
ATOM 1151 C CA . GLU A 1 149 ? -17.547 0.724 26.927 1.00 84.12 149 GLU A CA 1
ATOM 1152 C C . GLU A 1 149 ? -17.893 -0.682 26.425 1.00 84.12 149 GLU A C 1
ATOM 1154 O O . GLU A 1 149 ? -19.062 -0.986 26.205 1.00 84.12 149 GLU A O 1
ATOM 1159 N N . LEU A 1 150 ? -16.909 -1.588 26.397 1.00 83.50 150 LEU A N 1
ATOM 1160 C CA . LEU A 1 150 ? -17.141 -3.005 26.089 1.00 83.50 150 LEU A CA 1
ATOM 1161 C C . LEU A 1 150 ? -18.097 -3.678 27.082 1.00 83.50 150 LEU A C 1
ATOM 1163 O O . LEU A 1 150 ? -18.958 -4.464 26.686 1.00 83.50 150 LEU A O 1
ATOM 1167 N N . ALA A 1 151 ? -17.954 -3.389 28.379 1.00 87.31 151 ALA A N 1
ATOM 1168 C CA . ALA A 1 151 ? -18.831 -3.947 29.404 1.00 87.31 151 ALA A CA 1
ATOM 1169 C C . ALA A 1 151 ? -20.274 -3.433 29.267 1.00 87.31 151 ALA A C 1
ATOM 1171 O O . ALA A 1 151 ? -21.213 -4.206 29.461 1.00 87.31 151 ALA A O 1
ATOM 1172 N N . MET A 1 152 ? -20.449 -2.156 28.913 1.00 91.44 152 MET A N 1
ATOM 1173 C CA . MET A 1 152 ? -21.758 -1.552 28.657 1.00 91.44 152 MET A CA 1
ATOM 1174 C C . MET A 1 152 ? -22.423 -2.163 27.423 1.00 91.44 152 MET A C 1
ATOM 1176 O O . MET A 1 152 ? -23.541 -2.660 27.538 1.00 91.44 152 MET A O 1
ATOM 1180 N N . GLU A 1 153 ? -21.721 -2.235 26.289 1.00 87.50 153 GLU A N 1
ATOM 1181 C CA . GLU A 1 153 ? -22.241 -2.869 25.067 1.00 87.50 153 GLU A CA 1
ATOM 1182 C C . GLU A 1 153 ? -22.636 -4.335 25.318 1.00 87.50 153 GLU A C 1
ATOM 1184 O O . GLU A 1 153 ? -23.709 -4.788 24.910 1.00 87.50 153 GLU A O 1
ATOM 1189 N N . TYR A 1 154 ? -21.805 -5.086 26.051 1.00 89.12 154 TYR A N 1
ATOM 1190 C CA . TYR A 1 154 ? -22.117 -6.467 26.418 1.00 89.12 154 TYR A CA 1
ATOM 1191 C C . TYR A 1 154 ? -23.356 -6.566 27.322 1.00 89.12 154 TYR A C 1
ATOM 1193 O O . TYR A 1 154 ? -24.179 -7.475 27.155 1.00 89.12 154 TYR A O 1
ATOM 1201 N N . ALA A 1 155 ? -23.509 -5.642 28.275 1.00 91.06 155 ALA A N 1
ATOM 1202 C CA . ALA A 1 155 ? -24.673 -5.581 29.150 1.00 91.06 155 ALA A CA 1
ATOM 1203 C C . ALA A 1 155 ? -25.959 -5.278 28.364 1.00 91.06 155 ALA A C 1
ATOM 1205 O O . ALA A 1 155 ? -26.958 -5.969 28.563 1.00 91.06 155 ALA A O 1
ATOM 1206 N N . GLU A 1 156 ? -25.924 -4.318 27.439 1.00 92.38 156 GLU A N 1
ATOM 1207 C CA . GLU A 1 156 ? -27.051 -3.962 26.567 1.00 92.38 156 GLU A CA 1
ATOM 1208 C C . GLU A 1 156 ? -27.460 -5.133 25.665 1.00 92.38 156 GLU A C 1
ATOM 1210 O O . GLU A 1 156 ? -28.639 -5.495 25.586 1.00 92.38 156 GLU A O 1
ATOM 1215 N N . TRP A 1 157 ? -26.482 -5.804 25.053 1.00 88.62 157 TRP A N 1
ATOM 1216 C CA . TRP A 1 157 ? -26.726 -6.993 24.238 1.00 88.62 157 TRP A CA 1
ATOM 1217 C C . TRP A 1 157 ? -27.377 -8.121 25.053 1.00 88.62 157 TRP A C 1
ATOM 1219 O O . TRP A 1 157 ? -28.368 -8.725 24.627 1.00 88.62 157 TRP A O 1
ATOM 1229 N N . ARG A 1 158 ? -26.876 -8.372 26.272 1.00 91.75 158 ARG A N 1
ATOM 1230 C CA . ARG A 1 158 ? -27.475 -9.329 27.219 1.00 91.75 158 ARG A CA 1
ATOM 1231 C C . ARG A 1 158 ? -28.893 -8.931 27.624 1.00 91.75 158 ARG A C 1
ATOM 1233 O O . ARG A 1 158 ? -29.746 -9.810 27.728 1.00 91.75 158 ARG A O 1
ATOM 1240 N N . GLN A 1 159 ? -29.170 -7.648 27.842 1.00 88.69 159 GLN A N 1
ATOM 1241 C CA . GLN A 1 159 ? -30.517 -7.171 28.165 1.00 88.69 159 GLN A CA 1
ATOM 1242 C C . GLN A 1 159 ? -31.497 -7.429 27.015 1.00 88.69 159 GLN A C 1
ATOM 1244 O O . GLN A 1 159 ? -32.584 -7.950 27.264 1.00 88.69 159 GLN A O 1
ATOM 1249 N N . GLY A 1 160 ? -31.101 -7.178 25.764 1.00 85.81 160 GLY A N 1
ATOM 1250 C CA . GLY A 1 160 ? -31.922 -7.492 24.589 1.00 85.81 160 GLY A CA 1
ATOM 1251 C C . GLY A 1 160 ? -32.229 -8.989 24.448 1.00 85.81 160 GLY A C 1
ATOM 1252 O O . GLY A 1 160 ? -33.372 -9.377 24.194 1.00 85.81 160 GLY A O 1
ATOM 1253 N N . GLN A 1 161 ? -31.237 -9.850 24.695 1.00 88.38 161 GLN A N 1
ATOM 1254 C CA . GLN A 1 161 ? -31.405 -11.313 24.730 1.00 88.38 161 GLN A CA 1
ATOM 1255 C C . GLN A 1 161 ? -32.408 -11.757 25.808 1.00 88.38 161 GLN A C 1
ATOM 1257 O O . GLN A 1 161 ? -33.259 -12.613 25.578 1.00 88.38 161 GLN A O 1
ATOM 1262 N N . VAL A 1 162 ? -32.346 -11.153 26.997 1.00 88.69 162 VAL A N 1
ATOM 1263 C CA . VAL A 1 162 ? -33.286 -11.461 28.085 1.00 88.69 162 VAL A CA 1
ATOM 1264 C C . VAL A 1 162 ? -34.697 -10.973 27.748 1.00 88.69 162 VAL A C 1
ATOM 1266 O O . VAL A 1 162 ? -35.660 -11.704 27.974 1.00 88.69 162 VAL A O 1
ATOM 1269 N N . MET A 1 163 ? -34.838 -9.774 27.173 1.00 85.62 163 MET A N 1
ATOM 1270 C CA . MET A 1 163 ? -36.137 -9.235 26.754 1.00 85.62 163 MET A CA 1
ATOM 1271 C C . MET A 1 163 ? -36.800 -10.099 25.674 1.00 85.62 163 MET A C 1
ATOM 1273 O O . MET A 1 163 ? -37.991 -10.396 25.774 1.00 85.62 163 MET A O 1
ATOM 1277 N N . THR A 1 164 ? -36.028 -10.555 24.684 1.00 83.44 164 THR A N 1
ATOM 1278 C CA . THR A 1 164 ? -36.516 -11.455 23.625 1.00 83.44 164 THR A CA 1
ATOM 1279 C C . THR A 1 164 ? -36.911 -12.824 24.176 1.00 83.44 164 THR A C 1
ATOM 1281 O O . THR A 1 164 ? -38.003 -13.298 23.875 1.00 83.44 164 THR A O 1
ATOM 1284 N N . ALA A 1 165 ? -36.103 -13.424 25.057 1.00 87.56 165 ALA A N 1
ATOM 1285 C CA . ALA A 1 165 ? -36.439 -14.693 25.710 1.00 87.56 165 ALA A CA 1
ATOM 1286 C C . ALA A 1 165 ? -37.716 -14.612 26.569 1.00 87.56 165 ALA A C 1
ATOM 1288 O O . ALA A 1 165 ? -38.466 -15.581 26.673 1.00 87.56 165 ALA A O 1
ATOM 1289 N N . GLN A 1 166 ? -37.990 -13.450 27.167 1.00 86.94 166 GLN A N 1
ATOM 1290 C CA . GLN A 1 166 ? -39.212 -13.195 27.936 1.00 86.94 166 GLN A CA 1
ATOM 1291 C C . GLN A 1 166 ? -40.422 -12.821 27.062 1.00 86.94 166 GLN A C 1
ATOM 1293 O O . GLN A 1 166 ? -41.482 -12.505 27.606 1.00 86.94 166 GLN A O 1
ATOM 1298 N N . ASN A 1 167 ? -40.288 -12.860 25.729 1.00 83.31 167 ASN A N 1
ATOM 1299 C CA . ASN A 1 167 ? -41.306 -12.420 24.773 1.00 83.31 167 ASN A CA 1
ATOM 1300 C C . ASN A 1 167 ? -41.822 -10.998 25.065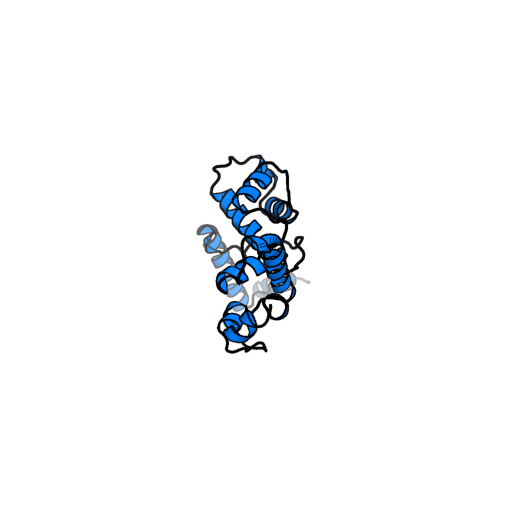 1.00 83.31 167 ASN A C 1
ATOM 1302 O O . ASN A 1 167 ? -43.009 -10.713 24.895 1.00 83.31 167 ASN A O 1
ATOM 1306 N N . ILE A 1 168 ? -40.946 -10.100 25.536 1.00 83.88 168 ILE A N 1
ATOM 1307 C CA . ILE A 1 168 ? -41.299 -8.696 25.761 1.00 83.88 168 ILE A CA 1
ATOM 1308 C C . ILE A 1 168 ? -41.346 -7.998 24.393 1.00 83.88 168 ILE A C 1
ATOM 1310 O O . ILE A 1 168 ? -40.331 -7.973 23.694 1.00 83.88 168 ILE A O 1
ATOM 1314 N N . PRO A 1 169 ? -42.494 -7.425 23.988 1.00 84.38 169 PRO A N 1
ATOM 1315 C CA . PRO A 1 169 ? -42.604 -6.722 22.717 1.00 84.38 169 PRO A CA 1
ATOM 1316 C C . PRO A 1 169 ? -41.714 -5.477 22.694 1.00 84.38 169 PRO A C 1
ATOM 1318 O O . PRO A 1 169 ? -41.713 -4.695 23.644 1.00 84.38 169 PRO A O 1
ATOM 1321 N N . THR A 1 170 ? -41.010 -5.258 21.586 1.00 80.88 170 THR A N 1
ATOM 1322 C CA . THR A 1 170 ? -40.247 -4.026 21.314 1.00 80.88 170 THR A CA 1
ATOM 1323 C C . THR A 1 170 ? -41.120 -2.893 20.767 1.00 80.88 170 THR A C 1
ATOM 1325 O O . THR A 1 170 ? -40.707 -1.736 20.787 1.00 80.88 170 THR A O 1
ATOM 1328 N N . ASP A 1 171 ? -42.337 -3.202 20.306 1.00 87.69 171 ASP A N 1
ATOM 1329 C CA . ASP A 1 171 ? -43.310 -2.209 19.852 1.00 87.69 171 ASP A CA 1
ATOM 1330 C C . ASP A 1 171 ? -44.032 -1.545 21.045 1.00 87.69 171 ASP A C 1
ATOM 1332 O O . ASP A 1 171 ? -44.619 -2.249 21.876 1.00 87.69 171 ASP A O 1
ATOM 1336 N N . PRO A 1 172 ? -44.056 -0.201 21.140 1.00 86.00 172 PRO A N 1
ATOM 1337 C CA . PRO A 1 172 ? -44.652 0.508 22.272 1.00 86.00 172 PRO A CA 1
ATOM 1338 C C . PRO A 1 172 ? -46.155 0.249 22.445 1.00 86.00 172 PRO A C 1
ATOM 1340 O O . PRO A 1 172 ? -46.646 0.223 23.578 1.00 86.00 172 PRO A O 1
ATOM 1343 N N . LYS A 1 173 ? -46.907 0.024 21.356 1.00 88.44 173 LYS A N 1
ATOM 1344 C CA . LYS A 1 173 ? -48.348 -0.261 21.436 1.00 88.44 173 LYS A CA 1
ATOM 1345 C C . LYS A 1 173 ? -48.592 -1.662 21.999 1.00 88.44 173 LYS A C 1
ATOM 1347 O O . LYS A 1 173 ? -49.412 -1.817 22.908 1.00 88.44 173 LYS A O 1
ATOM 1352 N N . ALA A 1 174 ? -47.847 -2.658 21.522 1.00 85.50 174 ALA A N 1
ATOM 1353 C CA . ALA A 1 174 ? -47.882 -4.023 22.041 1.00 85.50 174 ALA A CA 1
ATOM 1354 C C . ALA A 1 174 ? -47.402 -4.110 23.502 1.00 85.50 174 ALA A C 1
ATOM 1356 O O . ALA A 1 174 ? -48.038 -4.782 24.317 1.00 85.50 174 ALA A O 1
ATOM 1357 N N . ALA A 1 175 ? -46.344 -3.379 23.868 1.00 87.94 175 ALA A N 1
ATOM 1358 C CA . ALA A 1 175 ? -45.842 -3.317 25.240 1.00 87.94 175 ALA A CA 1
ATOM 1359 C C . ALA A 1 175 ? -46.877 -2.707 26.203 1.00 87.94 175 ALA A C 1
ATOM 1361 O O . ALA A 1 175 ? -47.136 -3.261 27.275 1.00 87.94 175 ALA A O 1
ATOM 1362 N N . ARG A 1 176 ? -47.540 -1.610 25.800 1.00 87.44 176 ARG A N 1
ATOM 1363 C CA . ARG A 1 176 ? -48.631 -0.988 26.571 1.00 87.44 176 ARG A CA 1
ATOM 1364 C C . ARG A 1 176 ? -49.807 -1.947 26.753 1.00 87.44 176 ARG A C 1
ATOM 1366 O O . ARG A 1 176 ? -50.327 -2.054 27.862 1.00 87.44 176 ARG A O 1
ATOM 1373 N N . ALA A 1 177 ? -50.215 -2.653 25.699 1.00 87.81 177 ALA A N 1
ATOM 1374 C CA . ALA A 1 177 ? -51.301 -3.630 25.770 1.00 87.81 177 ALA A CA 1
ATOM 1375 C C . ALA A 1 177 ? -50.971 -4.790 26.727 1.00 87.81 177 ALA A C 1
ATOM 1377 O O . ALA A 1 177 ? -51.799 -5.144 27.567 1.00 87.81 177 ALA A O 1
ATOM 1378 N N . LEU A 1 178 ? -49.747 -5.328 26.658 1.00 87.12 178 LEU A N 1
ATOM 1379 C CA . LEU A 1 178 ? -49.277 -6.387 27.553 1.00 87.12 178 LEU A CA 1
ATOM 1380 C C . LEU A 1 178 ? -49.231 -5.924 29.016 1.00 87.12 178 LEU A C 1
ATOM 1382 O O . LEU A 1 178 ? -49.627 -6.669 29.914 1.00 87.12 178 LEU A O 1
ATOM 1386 N N . LEU A 1 179 ? -48.791 -4.689 29.268 1.00 88.56 179 LEU A N 1
ATOM 1387 C CA . LEU A 1 179 ? -48.732 -4.117 30.613 1.00 88.56 179 LEU A CA 1
ATOM 1388 C C . LEU A 1 179 ? -50.133 -3.887 31.198 1.00 88.56 179 LEU A C 1
ATOM 1390 O O . LEU A 1 179 ? -50.389 -4.277 32.336 1.00 88.56 179 LEU A O 1
ATOM 1394 N N . LEU A 1 180 ? -51.059 -3.326 30.412 1.00 89.94 180 LEU A N 1
ATOM 1395 C CA . LEU A 1 180 ? -52.459 -3.153 30.821 1.00 89.94 180 LEU A CA 1
ATOM 1396 C C . LEU A 1 180 ? -53.138 -4.500 31.109 1.00 89.94 180 LEU A C 1
ATOM 1398 O O . LEU A 1 180 ? -53.856 -4.615 32.103 1.00 89.94 180 LEU A O 1
ATOM 1402 N N . ALA A 1 181 ? -52.858 -5.525 30.296 1.00 87.69 181 ALA A N 1
ATOM 1403 C CA . ALA A 1 181 ? -53.340 -6.885 30.522 1.00 87.69 181 ALA A CA 1
ATOM 1404 C C . ALA A 1 181 ? -52.786 -7.485 31.826 1.00 87.69 181 ALA A C 1
ATOM 1406 O O . ALA A 1 181 ? -53.561 -8.011 32.624 1.00 87.69 181 ALA A O 1
ATOM 1407 N N . LYS A 1 182 ? -51.476 -7.352 32.091 1.00 87.12 182 LYS A N 1
ATOM 1408 C CA . LYS A 1 182 ? -50.855 -7.824 33.344 1.00 87.12 182 LYS A CA 1
ATOM 1409 C C . LYS A 1 182 ? -51.388 -7.112 34.587 1.00 87.12 182 LYS A C 1
ATOM 1411 O O . LYS A 1 182 ? -51.482 -7.735 35.638 1.00 87.12 182 LYS A O 1
ATOM 1416 N N . MET A 1 183 ? -51.732 -5.830 34.478 1.00 91.25 183 MET A N 1
ATOM 1417 C CA . MET A 1 183 ? -52.275 -5.049 35.596 1.00 91.25 183 MET A CA 1
ATOM 1418 C C . MET A 1 183 ? -53.799 -5.161 35.753 1.00 91.25 183 MET A C 1
ATOM 1420 O O . MET A 1 183 ? -54.357 -4.553 36.661 1.00 91.25 183 MET A O 1
ATOM 1424 N N . GLY A 1 184 ? -54.487 -5.922 34.893 1.00 87.38 184 GLY A N 1
ATOM 1425 C CA . GLY A 1 184 ? -55.938 -6.117 34.974 1.00 87.38 184 GLY A CA 1
ATOM 1426 C C . GLY A 1 184 ? -56.766 -4.864 34.654 1.00 87.38 184 GLY A C 1
ATOM 1427 O O . GLY A 1 184 ? -57.945 -4.798 34.995 1.00 87.38 184 GLY A O 1
ATOM 1428 N N . ILE A 1 185 ? -56.175 -3.862 33.997 1.00 88.69 185 ILE A N 1
ATOM 1429 C CA . ILE A 1 185 ? -56.826 -2.579 33.708 1.00 88.69 185 ILE A CA 1
ATOM 1430 C C . ILE A 1 185 ? -57.428 -2.626 32.302 1.00 88.69 185 ILE A C 1
ATOM 1432 O O . ILE A 1 185 ? -56.709 -2.701 31.307 1.00 88.69 185 ILE A O 1
ATOM 1436 N N . ARG A 1 186 ? -58.756 -2.508 32.197 1.00 79.00 186 ARG A N 1
ATOM 1437 C CA . ARG A 1 186 ? -59.442 -2.328 30.908 1.00 79.00 186 ARG A CA 1
ATOM 1438 C C . ARG A 1 186 ? -59.521 -0.842 30.570 1.00 79.00 186 ARG A C 1
ATOM 1440 O O . ARG A 1 186 ? -60.332 -0.119 31.139 1.00 79.00 186 ARG A O 1
ATOM 1447 N N . ARG A 1 187 ? -58.683 -0.384 29.639 1.00 73.75 187 ARG A N 1
ATOM 1448 C CA . ARG A 1 187 ? -58.754 0.965 29.058 1.00 73.75 187 ARG A CA 1
ATOM 1449 C C . ARG A 1 187 ? -58.860 0.812 27.531 1.00 73.75 187 ARG A C 1
ATOM 1451 O O . ARG A 1 187 ? -58.100 0.005 26.995 1.00 73.75 187 ARG A O 1
ATOM 1458 N N . PRO A 1 188 ? -59.796 1.493 26.840 1.00 62.03 188 PRO A N 1
ATOM 1459 C CA . PRO A 1 188 ? -59.846 1.450 25.379 1.00 62.03 188 PRO A CA 1
ATOM 1460 C C . PRO A 1 188 ? -58.513 1.945 24.796 1.00 62.03 188 PRO A C 1
ATOM 1462 O O . PRO A 1 188 ? -57.824 2.747 25.437 1.00 62.03 188 PRO A O 1
ATOM 1465 N N . ALA A 1 189 ? -58.139 1.377 23.644 1.00 59.09 189 ALA A N 1
ATOM 1466 C CA . ALA A 1 189 ? -56.845 1.574 22.984 1.00 59.09 189 ALA A CA 1
ATOM 1467 C C . ALA A 1 189 ? -56.494 3.057 22.796 1.00 59.09 189 ALA A C 1
ATOM 1469 O O . ALA A 1 189 ? -57.377 3.794 22.309 1.00 59.09 189 ALA A O 1
#